Protein AF-A0A7S4LAV0-F1 (afdb_monomer)

Secondary structure (DSSP, 8-state):
---SBP--TT------SS-S-S---GGGGGSHHHHHHHHHHHHHHTTTTS-----HHHHHHHHHHHHHHHTSHHHHHHHHIIIIIS-B---HHHHHHHHHHHHTSPEEEEEE---TT----PPPTT-------EEE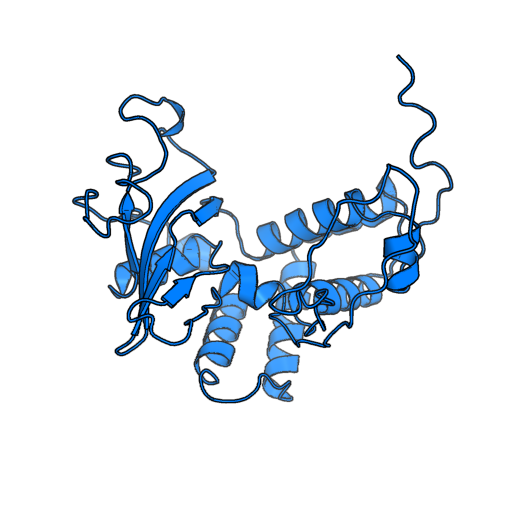EEE--HHIIIII--EE--TT-SEEEE-----HHHHHHHHHTTSEEEEEESS-TT-GGGTT-SEEEEEEEEEETTEEEEEEEEEEESS--HHHHHHHHHHHHHHH--HHHHHHTT--B--S-SSS----

Mean predicted aligned error: 10.63 Å

pLDDT: mean 78.88, std 17.06, range [34.0, 97.75]

Organism: NCBI:txid73025

Foldseek 3Di:
DQQAAFDPLPDPAFRDPDDPDPDDDCVVCPQVLNVLLVVLLVVVVVCVPHDDDDDPVNVVSLLVNLVSLCPDPLQVVLVCCLCVPQQWDDDPVRVSVVLCCQAPDFFQDWDFDDDPPDDDDDDDPPDPPDDGDTDRDRDDGNNCQAPVWDWDDDPPDQAIETRHHADDVSSVVCVVVVQKDWRHFNDHPPDPCPPPPQKTWGKMWGHDPPHIYIHSIYMYGPDDGPSNVSSVVSSVCSVPQDCVNCVVVPIHRDDPDDDDPPDD

Solvent-accessible surface area (backbone atoms only — not comparable to full-atom values): 15477 Å² total; per-residue (Å²): 85,61,67,34,48,36,62,61,78,85,56,85,59,72,56,29,95,59,64,55,70,89,77,76,72,66,78,72,57,71,46,68,54,52,48,39,50,50,53,47,53,50,59,55,66,74,40,79,88,52,82,90,74,86,46,73,69,54,50,52,48,51,50,54,37,52,52,50,30,57,72,30,69,64,26,44,53,35,51,47,45,43,34,74,70,67,31,34,80,64,56,72,69,56,45,52,52,49,50,42,52,59,32,62,38,74,41,61,51,78,46,68,60,84,58,91,90,6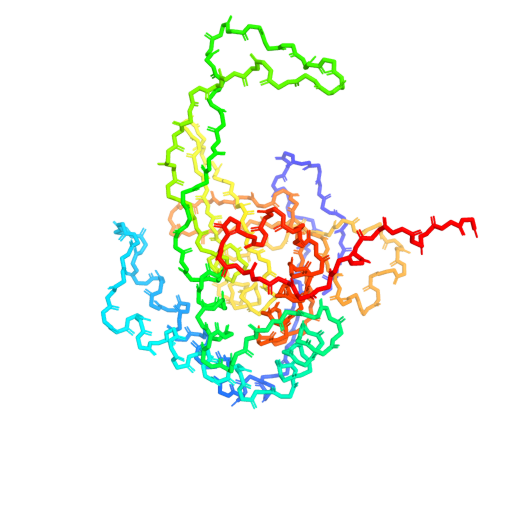4,86,84,75,85,67,63,93,92,62,84,87,78,87,54,66,65,48,80,42,77,40,76,17,46,44,41,33,36,58,68,38,41,70,49,68,59,93,90,54,84,58,26,39,45,76,40,46,38,38,46,67,52,50,49,58,34,38,78,71,66,34,33,46,54,20,17,17,72,50,59,82,85,44,70,72,62,68,84,46,54,53,49,49,32,26,34,40,40,48,59,85,96,44,43,26,41,26,68,75,36,55,33,53,51,82,76,51,70,46,47,54,54,26,54,52,51,45,55,48,63,75,68,48,45,72,68,58,28,47,75,74,74,39,65,66,74,64,99,70,86,81,84,82,87,76,133

Structure (mmCIF, N/CA/C/O backbone):
data_AF-A0A7S4LAV0-F1
#
_entry.id   AF-A0A7S4LAV0-F1
#
loop_
_atom_site.group_PDB
_atom_site.id
_atom_site.type_symbol
_atom_site.label_atom_id
_atom_site.label_alt_id
_atom_site.label_comp_id
_atom_site.label_asym_id
_atom_site.label_entity_id
_atom_site.label_seq_id
_atom_site.pdbx_PDB_ins_code
_atom_site.Cartn_x
_atom_site.Cartn_y
_atom_site.Cartn_z
_atom_site.occupancy
_atom_site.B_iso_or_equiv
_atom_site.auth_seq_id
_atom_site.auth_comp_id
_atom_site.auth_asym_id
_atom_site.auth_atom_id
_atom_site.pdbx_PDB_model_num
ATOM 1 N N . ASP A 1 1 ? -18.883 -6.096 4.060 1.00 83.06 1 ASP A N 1
ATOM 2 C CA . A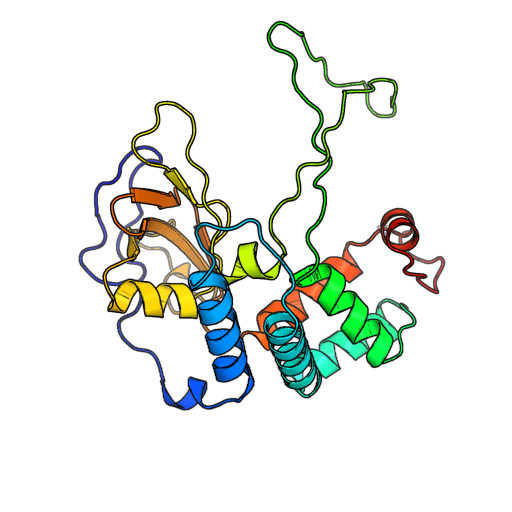SP A 1 1 ? -20.156 -5.363 4.088 1.00 83.06 1 ASP A CA 1
ATOM 3 C C . ASP A 1 1 ? -19.853 -3.908 4.394 1.00 83.06 1 ASP A C 1
ATOM 5 O O . ASP A 1 1 ? -19.156 -3.643 5.364 1.00 83.06 1 ASP A O 1
ATOM 9 N N . LEU A 1 2 ? -20.320 -2.987 3.551 1.00 84.62 2 LEU A N 1
ATOM 10 C CA . LEU A 1 2 ? -20.078 -1.548 3.712 1.00 84.62 2 LEU A CA 1
ATOM 11 C C . LEU A 1 2 ? -21.064 -0.866 4.675 1.00 84.62 2 LEU A C 1
ATOM 13 O O . LEU A 1 2 ? -20.932 0.336 4.913 1.00 84.62 2 LEU A O 1
ATOM 17 N N . GLN A 1 3 ? -22.045 -1.613 5.199 1.00 86.12 3 GLN A N 1
ATOM 18 C CA . GLN A 1 3 ? -22.884 -1.261 6.349 1.00 86.12 3 GLN A CA 1
ATOM 19 C C . GLN A 1 3 ? -23.385 0.197 6.335 1.00 86.12 3 GLN A C 1
ATOM 21 O O . GLN A 1 3 ? -23.871 0.685 5.304 1.00 86.12 3 GLN A O 1
ATOM 26 N N . ASN A 1 4 ? -23.333 0.889 7.477 1.00 84.56 4 ASN A N 1
ATOM 27 C CA . ASN A 1 4 ? -23.790 2.265 7.619 1.00 84.56 4 ASN A CA 1
ATOM 28 C C . ASN A 1 4 ? -22.683 3.275 7.263 1.00 84.56 4 ASN A C 1
ATOM 30 O O . ASN A 1 4 ? -21.491 2.962 7.349 1.00 84.56 4 ASN A O 1
ATOM 34 N N . PRO A 1 5 ? -23.072 4.500 6.866 1.00 83.06 5 PRO A N 1
ATOM 35 C CA . PRO A 1 5 ? -22.125 5.592 6.727 1.00 83.06 5 PRO A CA 1
ATOM 36 C C . PRO A 1 5 ? -21.459 5.910 8.071 1.00 83.06 5 PRO A C 1
ATOM 38 O O . PRO A 1 5 ? -22.159 6.023 9.072 1.00 83.06 5 PRO A O 1
ATOM 41 N N . ALA A 1 6 ? -20.140 6.088 8.073 1.00 82.88 6 ALA A N 1
ATOM 42 C CA . ALA A 1 6 ? -19.364 6.505 9.230 1.00 82.88 6 ALA A CA 1
ATOM 43 C C . ALA A 1 6 ? -19.849 7.864 9.761 1.00 82.88 6 ALA A C 1
ATOM 45 O O . ALA A 1 6 ? -20.208 8.738 8.959 1.00 82.88 6 ALA A O 1
ATOM 46 N N . PRO A 1 7 ? -19.787 8.076 11.087 1.00 76.94 7 PRO A N 1
ATOM 47 C CA . PRO A 1 7 ? -20.191 9.328 11.706 1.00 76.94 7 PRO A CA 1
ATOM 48 C C . PRO A 1 7 ? -19.230 10.470 11.338 1.00 76.94 7 PRO A C 1
ATOM 50 O O . PRO A 1 7 ? -18.206 10.289 10.657 1.00 76.94 7 PRO A O 1
ATOM 53 N N . ASP A 1 8 ? -19.555 11.675 11.805 1.00 77.56 8 ASP A N 1
ATOM 54 C CA . ASP A 1 8 ? -18.762 12.881 11.570 1.00 77.56 8 ASP A CA 1
ATOM 55 C C . ASP A 1 8 ? -17.279 12.694 11.913 1.00 77.56 8 ASP A C 1
ATOM 57 O O . ASP A 1 8 ? -16.882 11.824 12.695 1.00 77.56 8 ASP A O 1
ATOM 61 N N . ALA A 1 9 ? -16.420 13.513 11.302 1.00 69.06 9 ALA A N 1
ATOM 62 C CA . ALA A 1 9 ? -14.969 13.319 11.321 1.00 69.06 9 ALA A CA 1
ATOM 63 C C . ALA A 1 9 ? -14.376 13.161 12.738 1.00 69.06 9 ALA A C 1
ATOM 65 O O . ALA A 1 9 ? -13.438 12.380 12.901 1.00 69.06 9 ALA A O 1
ATOM 66 N N . ALA A 1 10 ? -14.953 13.815 13.751 1.00 67.69 10 ALA A N 1
ATOM 67 C CA . ALA A 1 10 ? -14.497 13.761 15.142 1.00 67.69 10 ALA A CA 1
ATOM 68 C C . ALA A 1 10 ? -15.022 12.562 15.963 1.00 67.69 10 ALA A C 1
ATOM 70 O O . ALA A 1 10 ? -14.407 12.212 16.962 1.00 67.69 10 ALA A O 1
ATOM 71 N N . SER A 1 11 ? -16.120 11.913 15.561 1.00 77.56 11 SER A N 1
ATOM 72 C CA . SER A 1 11 ? -16.744 10.845 16.361 1.00 77.56 11 SER A CA 1
ATOM 73 C C . SER A 1 11 ? -16.023 9.502 16.204 1.00 77.56 11 SER A C 1
ATOM 75 O O . SER A 1 11 ? -15.772 9.073 15.083 1.00 77.56 11 SER A O 1
ATOM 77 N N . MET A 1 12 ? -15.720 8.800 17.295 1.00 79.38 12 MET A N 1
ATOM 78 C CA . MET A 1 12 ? -15.239 7.406 17.250 1.00 79.38 12 MET A CA 1
ATOM 79 C C . MET A 1 12 ? -16.366 6.386 17.452 1.00 79.38 12 MET A C 1
ATOM 81 O O . MET A 1 12 ? -16.099 5.230 17.764 1.00 79.38 12 MET A O 1
ATOM 85 N N . GLU A 1 13 ? -17.618 6.821 17.312 1.00 85.25 13 GLU A N 1
ATOM 86 C CA . GLU A 1 13 ? -18.772 5.939 17.428 1.00 85.25 13 GLU A CA 1
ATOM 87 C C . GLU A 1 13 ? -18.721 4.844 16.365 1.00 85.25 13 GLU A C 1
ATOM 89 O O . GLU A 1 13 ? -18.519 5.102 15.173 1.00 85.25 13 GLU A O 1
ATOM 94 N N . ASP A 1 14 ? -18.904 3.615 16.826 1.00 86.00 14 ASP A N 1
ATOM 95 C CA . ASP A 1 14 ? -18.978 2.458 15.962 1.00 86.00 14 ASP A CA 1
ATOM 96 C C . ASP A 1 14 ? -20.412 2.272 15.463 1.00 86.00 14 ASP A C 1
ATOM 98 O O . ASP A 1 14 ? -21.312 1.857 16.195 1.00 86.00 14 ASP A O 1
ATOM 102 N N . VAL A 1 15 ? -20.624 2.618 14.195 1.00 86.25 15 VAL A N 1
ATOM 103 C CA . VAL A 1 15 ? -21.912 2.454 13.507 1.00 86.25 15 VAL A CA 1
ATOM 104 C C . VAL A 1 15 ? -21.925 1.234 12.578 1.00 86.25 15 VAL A C 1
ATOM 106 O O . VAL A 1 15 ? -22.917 1.005 11.869 1.00 86.25 15 VAL A O 1
ATOM 109 N N . ALA A 1 16 ? -20.840 0.454 12.565 1.00 84.56 16 ALA A N 1
ATOM 110 C CA . ALA A 1 16 ? -20.710 -0.792 11.830 1.00 84.56 16 ALA A CA 1
ATOM 111 C C . ALA A 1 16 ? -20.826 -1.968 12.813 1.00 84.56 16 ALA A C 1
ATOM 113 O O . ALA A 1 16 ? -19.912 -2.315 13.541 1.00 84.56 16 ALA A O 1
ATOM 114 N N . GLN A 1 17 ? -21.990 -2.613 12.831 1.00 82.44 17 GLN A N 1
ATOM 115 C CA . GLN A 1 17 ? -22.263 -3.719 13.755 1.00 82.44 17 GLN A CA 1
ATOM 116 C C . GLN A 1 17 ? -21.475 -5.004 13.446 1.00 82.44 17 GLN A C 1
ATOM 118 O O . GLN A 1 17 ? -21.470 -5.924 14.261 1.00 82.44 17 GLN A O 1
ATOM 123 N N . GLY A 1 18 ? -20.857 -5.103 12.269 1.00 85.31 18 GLY A N 1
ATOM 124 C CA . GLY A 1 18 ? -20.054 -6.252 11.857 1.00 85.31 18 GLY A CA 1
ATOM 125 C C . GLY A 1 18 ? -18.711 -5.858 11.237 1.00 85.31 18 GLY A C 1
ATOM 126 O O . GLY A 1 18 ? -18.443 -4.674 11.026 1.00 85.31 18 GLY A O 1
ATOM 127 N N . PRO A 1 19 ? -17.874 -6.844 10.880 1.00 88.38 19 PRO A N 1
ATOM 128 C CA . PRO A 1 19 ? -16.613 -6.583 10.200 1.00 88.38 19 PRO A CA 1
ATOM 129 C C . PRO A 1 19 ? -16.840 -6.082 8.768 1.00 88.38 19 PRO A C 1
ATOM 131 O O . PRO A 1 19 ? -17.865 -6.352 8.122 1.00 88.38 19 PRO A O 1
ATOM 134 N N . LEU A 1 20 ? -15.841 -5.395 8.218 1.00 89.12 20 LEU A N 1
ATOM 135 C CA . LEU A 1 20 ? -15.809 -5.064 6.800 1.00 89.12 20 LEU A CA 1
ATOM 136 C C . LEU A 1 20 ? -15.699 -6.340 5.956 1.00 89.12 20 LEU A C 1
ATOM 138 O O . LEU A 1 20 ? -16.407 -6.478 4.950 1.00 89.12 20 LEU A O 1
ATOM 142 N N . PHE A 1 21 ? -14.861 -7.292 6.366 1.00 86.56 21 PHE A N 1
ATOM 143 C CA . PHE A 1 21 ? -14.629 -8.540 5.644 1.00 86.56 21 PHE A CA 1
ATOM 144 C C . PHE A 1 21 ? -15.167 -9.754 6.408 1.00 86.56 21 PHE A C 1
ATOM 146 O O . PHE A 1 21 ? -14.682 -10.115 7.471 1.00 86.56 21 PHE A O 1
ATOM 153 N N . TYR A 1 22 ? -16.135 -10.457 5.816 1.00 83.38 22 TYR A N 1
ATOM 154 C CA . TYR A 1 22 ? -16.688 -11.689 6.405 1.00 83.38 22 TYR A CA 1
ATOM 155 C C . TYR A 1 22 ? -15.917 -12.943 5.995 1.00 83.38 22 TYR A C 1
ATOM 157 O O . TYR A 1 22 ? -15.887 -13.932 6.720 1.00 83.38 22 TYR A O 1
ATOM 165 N N . ARG A 1 23 ? -15.360 -12.939 4.782 1.00 82.00 23 ARG A N 1
ATOM 166 C CA . ARG A 1 23 ? -14.655 -14.082 4.205 1.00 82.00 23 ARG A CA 1
ATOM 167 C C . ARG A 1 23 ? -13.685 -13.622 3.134 1.00 82.00 23 ARG A C 1
ATOM 169 O O . ARG A 1 23 ? -13.998 -12.711 2.367 1.00 82.00 23 ARG A O 1
ATOM 176 N N . ILE A 1 24 ? -12.566 -14.325 3.034 1.00 82.44 24 ILE A N 1
ATOM 177 C CA . ILE A 1 24 ? -11.626 -14.214 1.921 1.00 82.44 24 ILE A CA 1
ATOM 178 C C . ILE A 1 24 ? -11.310 -15.614 1.392 1.00 82.44 24 ILE A C 1
ATOM 180 O O . ILE A 1 24 ? -11.357 -16.601 2.129 1.00 82.44 24 ILE A O 1
ATOM 184 N N . ALA A 1 25 ? -10.986 -15.716 0.108 1.00 78.25 25 ALA A N 1
ATOM 185 C CA . ALA A 1 25 ? -10.567 -16.971 -0.500 1.00 78.25 25 ALA A CA 1
ATOM 186 C C . ALA A 1 25 ? -9.074 -17.219 -0.217 1.00 78.25 25 ALA A C 1
ATOM 188 O O . ALA A 1 25 ? -8.214 -16.796 -0.982 1.00 78.25 25 ALA A O 1
ATOM 189 N N . VAL A 1 26 ? -8.763 -17.911 0.884 1.00 75.38 26 VAL A N 1
ATOM 190 C CA . VAL A 1 26 ? -7.379 -18.094 1.379 1.00 75.38 26 VAL A CA 1
ATOM 191 C C . VAL A 1 26 ? -6.458 -18.793 0.369 1.00 75.38 26 VAL A C 1
ATOM 193 O O . VAL A 1 26 ? -5.266 -18.508 0.336 1.00 75.38 26 VAL A O 1
ATOM 196 N N . HIS A 1 27 ? -6.986 -19.651 -0.512 1.00 75.12 27 HIS A N 1
ATOM 197 C CA . HIS A 1 27 ? -6.176 -20.301 -1.554 1.00 75.12 27 HIS A CA 1
ATOM 198 C C . HIS A 1 27 ? -5.515 -19.296 -2.518 1.00 75.12 27 HIS A C 1
ATOM 200 O O . HIS A 1 27 ? -4.457 -19.585 -3.067 1.00 75.12 27 HIS A O 1
ATOM 206 N N . MET A 1 28 ? -6.081 -18.093 -2.678 1.00 70.50 28 MET A N 1
ATOM 207 C CA . MET A 1 28 ? -5.487 -17.024 -3.490 1.00 70.50 28 MET A CA 1
ATOM 208 C C . MET A 1 28 ? -4.178 -16.492 -2.886 1.00 70.50 28 MET A C 1
ATOM 210 O O . MET A 1 28 ? -3.338 -15.966 -3.613 1.00 70.50 28 MET A O 1
ATOM 214 N N . LEU A 1 29 ? -3.976 -16.677 -1.576 1.00 77.69 29 LEU A N 1
ATOM 215 C CA . LEU A 1 29 ? -2.787 -16.240 -0.840 1.00 77.69 29 LEU A CA 1
ATOM 216 C C . LEU A 1 29 ? -1.598 -17.208 -0.970 1.00 77.69 29 LEU A C 1
ATOM 218 O O . LEU A 1 29 ? -0.546 -16.963 -0.391 1.00 77.69 29 LEU A O 1
ATOM 222 N N . GLN A 1 30 ? -1.732 -18.297 -1.735 1.00 79.94 30 GLN A N 1
ATOM 223 C CA . GLN A 1 30 ? -0.659 -19.281 -1.939 1.00 79.94 30 GLN A CA 1
ATOM 224 C C . GLN A 1 30 ? 0.447 -18.793 -2.887 1.00 79.94 30 GLN A C 1
ATOM 226 O O . GLN A 1 30 ? 1.483 -19.444 -3.019 1.00 79.94 30 GLN A O 1
ATOM 231 N N . ARG A 1 31 ? 0.240 -17.663 -3.574 1.00 87.12 31 ARG A N 1
ATOM 232 C CA . ARG A 1 31 ? 1.231 -17.128 -4.514 1.00 87.12 31 ARG A CA 1
ATOM 233 C C . ARG A 1 31 ? 2.463 -16.616 -3.749 1.00 87.12 31 ARG A C 1
ATOM 235 O O . ARG A 1 31 ? 2.293 -15.972 -2.712 1.00 87.12 31 ARG A O 1
ATOM 242 N N . PRO A 1 32 ? 3.688 -16.816 -4.275 1.00 91.06 32 PRO A N 1
ATOM 243 C CA . PRO A 1 32 ? 4.921 -16.384 -3.609 1.00 91.06 32 PRO A CA 1
ATOM 244 C C . PRO A 1 32 ? 4.942 -14.900 -3.230 1.00 91.06 32 PRO A C 1
ATOM 246 O O . PRO A 1 32 ? 5.488 -14.542 -2.192 1.00 91.06 32 PRO A O 1
ATOM 249 N N . THR A 1 33 ? 4.294 -14.045 -4.027 1.00 93.56 33 THR A N 1
ATOM 250 C CA . THR A 1 33 ? 4.242 -12.598 -3.786 1.00 93.56 33 THR A CA 1
ATOM 251 C C . THR A 1 33 ? 3.536 -12.236 -2.478 1.00 93.56 33 THR A C 1
ATOM 253 O O . THR A 1 33 ? 3.995 -11.332 -1.788 1.00 93.56 33 THR A O 1
ATOM 256 N N . TYR A 1 34 ? 2.485 -12.962 -2.071 1.00 91.00 34 TYR A N 1
ATOM 257 C CA . TYR A 1 34 ? 1.822 -12.742 -0.777 1.00 91.00 34 TYR A CA 1
ATOM 258 C C . TYR A 1 34 ? 2.686 -13.187 0.402 1.00 91.00 34 TYR A C 1
ATOM 260 O O . TYR A 1 34 ? 2.709 -12.515 1.433 1.00 91.00 34 TYR A O 1
ATOM 268 N N . ARG A 1 35 ? 3.404 -14.306 0.255 1.00 90.62 35 ARG A N 1
ATOM 269 C CA . ARG A 1 35 ? 4.325 -14.791 1.287 1.00 90.62 35 ARG A CA 1
ATOM 270 C C . ARG A 1 35 ? 5.449 -13.785 1.521 1.00 90.62 35 ARG A C 1
ATOM 272 O O . ARG A 1 35 ? 5.609 -13.328 2.642 1.00 90.62 35 ARG A O 1
ATOM 279 N N . LEU A 1 36 ? 6.152 -13.387 0.461 1.00 93.62 36 LEU A N 1
ATOM 280 C CA . LEU A 1 36 ? 7.270 -12.440 0.545 1.00 93.62 36 LEU A CA 1
ATOM 281 C C . LEU A 1 36 ? 6.821 -11.062 1.046 1.00 93.62 36 LEU A C 1
ATOM 283 O O . LEU A 1 36 ? 7.506 -10.439 1.850 1.00 93.62 36 LEU A O 1
ATOM 287 N N . TRP A 1 37 ? 5.631 -10.615 0.640 1.00 93.38 37 TRP A N 1
ATOM 288 C CA . TRP A 1 37 ? 5.007 -9.419 1.200 1.00 93.38 37 TRP A CA 1
ATOM 289 C C . TRP A 1 37 ? 4.752 -9.541 2.712 1.00 93.38 37 TRP A C 1
ATOM 291 O O . TRP A 1 37 ? 5.022 -8.605 3.461 1.00 93.38 37 TRP A O 1
ATOM 301 N N . THR A 1 38 ? 4.260 -10.694 3.176 1.00 87.94 38 THR A N 1
ATOM 302 C CA . THR A 1 38 ? 4.028 -10.949 4.608 1.00 87.94 38 THR A CA 1
ATOM 303 C C . THR A 1 38 ? 5.347 -10.999 5.384 1.00 87.94 38 THR A C 1
ATOM 305 O O . THR A 1 38 ? 5.434 -10.443 6.476 1.00 87.94 38 THR A O 1
ATOM 308 N N . ASP A 1 39 ? 6.382 -11.619 4.812 1.00 87.25 39 ASP A N 1
ATOM 309 C CA . ASP A 1 39 ? 7.724 -11.682 5.400 1.00 87.25 39 ASP A CA 1
ATOM 310 C C . ASP A 1 39 ? 8.315 -10.271 5.566 1.00 87.25 39 ASP A C 1
ATOM 312 O O . ASP A 1 39 ? 8.836 -9.951 6.637 1.00 87.25 39 ASP A O 1
ATOM 316 N N . LEU A 1 40 ? 8.136 -9.397 4.565 1.00 88.88 40 LEU A N 1
ATOM 317 C CA . LEU A 1 40 ? 8.476 -7.976 4.666 1.00 88.88 40 LEU A CA 1
ATOM 318 C C . LEU A 1 40 ? 7.671 -7.274 5.764 1.00 88.88 40 LEU A C 1
ATOM 320 O O . LEU A 1 40 ? 8.254 -6.633 6.630 1.00 88.88 40 LEU A O 1
ATOM 324 N N . LEU A 1 41 ? 6.342 -7.413 5.802 1.00 84.69 41 LEU A N 1
ATOM 325 C CA . LEU A 1 41 ? 5.544 -6.797 6.873 1.00 84.69 41 LEU A CA 1
ATOM 326 C C . LEU A 1 41 ? 6.041 -7.183 8.273 1.00 84.69 41 LEU A C 1
ATOM 328 O O . LEU A 1 41 ? 6.076 -6.345 9.175 1.00 84.69 41 LEU A O 1
ATOM 332 N N . ASN A 1 42 ? 6.414 -8.449 8.459 1.00 81.31 42 ASN A N 1
ATOM 333 C CA . ASN A 1 42 ? 6.918 -8.945 9.732 1.00 81.31 42 ASN A CA 1
ATOM 334 C C . ASN A 1 42 ? 8.277 -8.335 10.090 1.00 81.31 42 ASN A C 1
ATOM 336 O O . ASN A 1 42 ? 8.467 -7.965 11.249 1.00 81.31 42 ASN A O 1
ATOM 340 N N . SER A 1 43 ? 9.188 -8.170 9.125 1.00 79.44 43 SER A N 1
ATOM 341 C CA . SER A 1 43 ? 10.502 -7.574 9.392 1.00 79.44 43 SER A CA 1
ATOM 342 C C . SER A 1 43 ? 10.423 -6.091 9.754 1.00 79.44 43 SER A C 1
ATOM 344 O O . SER A 1 43 ? 11.136 -5.638 10.652 1.00 79.44 43 SER A O 1
ATOM 346 N N . TYR A 1 44 ? 9.495 -5.341 9.158 1.00 73.50 44 TYR A N 1
ATOM 347 C CA . TYR A 1 44 ? 9.212 -3.974 9.601 1.00 73.50 44 TYR A CA 1
ATOM 348 C C . TYR A 1 44 ? 8.562 -3.936 11.000 1.00 73.50 44 TYR A C 1
ATOM 350 O O . TYR A 1 44 ? 8.954 -3.133 11.845 1.00 73.50 44 TYR A O 1
ATOM 358 N N . ASN A 1 45 ? 7.615 -4.835 11.298 1.00 65.50 45 ASN A N 1
ATOM 359 C CA . ASN A 1 45 ? 6.953 -4.898 12.611 1.00 65.50 45 ASN A CA 1
ATOM 360 C C . ASN A 1 45 ? 7.872 -5.355 13.759 1.00 65.50 45 ASN A C 1
ATOM 362 O O . ASN A 1 45 ? 7.538 -5.136 14.920 1.00 65.50 45 ASN A O 1
ATOM 366 N N . SER A 1 46 ? 9.013 -5.990 13.485 1.00 56.41 46 SER A N 1
ATOM 367 C CA . SER A 1 46 ? 10.017 -6.258 14.523 1.00 56.41 46 SER A CA 1
ATOM 368 C C . SER A 1 46 ? 10.847 -5.027 14.903 1.00 56.41 46 SER A C 1
ATOM 370 O O . SER A 1 46 ? 11.519 -5.053 15.930 1.00 56.41 46 SER A O 1
ATOM 372 N N . ASN A 1 47 ? 10.782 -3.946 14.114 1.00 54.09 47 ASN A N 1
ATOM 373 C CA . ASN A 1 47 ? 11.667 -2.785 14.237 1.00 54.09 47 ASN A CA 1
ATOM 374 C C . ASN A 1 47 ? 10.963 -1.499 14.720 1.00 54.09 47 ASN A C 1
ATOM 376 O O . ASN A 1 47 ? 11.512 -0.414 14.584 1.00 54.09 47 ASN A O 1
ATOM 380 N N . VAL A 1 48 ? 9.760 -1.608 15.305 1.00 51.59 48 VAL A N 1
ATOM 381 C CA . VAL A 1 48 ? 8.844 -0.477 15.618 1.00 51.59 48 VAL A CA 1
ATOM 382 C C . VAL A 1 48 ? 9.469 0.625 16.487 1.00 51.59 48 VAL A C 1
ATOM 384 O O . VAL A 1 48 ? 8.989 1.753 16.467 1.00 51.59 48 VAL A O 1
ATOM 387 N N . ASN A 1 49 ? 10.535 0.320 17.232 1.00 45.34 49 ASN A N 1
ATOM 388 C CA . ASN A 1 49 ? 11.165 1.239 18.185 1.00 45.34 49 ASN A CA 1
ATOM 389 C C . ASN A 1 49 ? 12.587 1.679 17.789 1.00 45.34 49 ASN A C 1
ATOM 391 O O . ASN A 1 49 ? 13.264 2.309 18.601 1.00 45.34 49 ASN A O 1
ATOM 395 N N . ALA A 1 50 ? 13.066 1.335 16.589 1.00 50.66 50 ALA A N 1
ATOM 396 C CA . ALA A 1 50 ? 14.386 1.738 16.109 1.00 50.66 50 ALA A CA 1
ATOM 397 C C . ALA A 1 50 ? 14.263 2.626 14.862 1.00 50.66 50 ALA A C 1
ATOM 399 O O . ALA A 1 50 ? 13.319 2.449 14.090 1.00 50.66 50 ALA A O 1
ATOM 400 N N . PRO A 1 51 ? 15.214 3.555 14.634 1.00 57.81 51 PRO A N 1
ATOM 401 C CA . PRO A 1 51 ? 15.324 4.241 13.355 1.00 57.81 51 PRO A CA 1
ATOM 402 C C . PRO A 1 51 ? 15.355 3.211 12.225 1.00 57.81 51 PRO A C 1
ATOM 404 O O . PRO A 1 51 ? 16.079 2.209 12.297 1.00 57.81 51 PRO A O 1
ATOM 407 N N . GLU A 1 52 ? 14.536 3.450 11.208 1.00 62.47 52 GLU A N 1
ATOM 408 C CA . GLU A 1 52 ? 14.435 2.581 10.046 1.00 62.47 52 GLU A CA 1
ATOM 409 C C . GLU A 1 52 ? 15.826 2.433 9.410 1.00 62.47 52 GLU A C 1
ATOM 411 O O . GLU A 1 52 ? 16.489 3.412 9.072 1.00 62.47 52 GLU A O 1
ATOM 416 N N . SER A 1 53 ? 16.313 1.195 9.322 1.00 65.88 53 SER A N 1
ATOM 417 C CA . SER A 1 53 ? 17.655 0.894 8.823 1.00 65.88 53 SER A CA 1
ATOM 418 C C . SER A 1 53 ? 17.640 -0.322 7.907 1.00 65.88 53 SER A C 1
ATOM 420 O O . SER A 1 53 ? 16.879 -1.276 8.093 1.00 65.88 53 SER A O 1
ATOM 422 N N . TYR A 1 54 ? 18.508 -0.287 6.899 1.00 74.44 54 TYR A N 1
ATOM 423 C CA . TYR A 1 54 ? 18.675 -1.371 5.939 1.00 74.44 54 TYR A CA 1
ATOM 424 C C . TYR A 1 54 ? 19.656 -2.404 6.482 1.00 74.44 54 TYR A C 1
ATOM 426 O O . TYR A 1 54 ? 20.856 -2.341 6.213 1.00 74.44 54 TYR A O 1
ATOM 434 N N . SER A 1 55 ? 19.152 -3.364 7.256 1.00 80.88 55 SER A N 1
ATOM 435 C CA . SER A 1 55 ? 19.927 -4.571 7.540 1.00 80.88 55 SER A CA 1
ATOM 436 C C . SER A 1 55 ? 20.111 -5.393 6.260 1.00 80.88 55 SER A C 1
ATOM 438 O O . SER A 1 55 ? 19.273 -5.354 5.356 1.00 80.88 55 SER A O 1
ATOM 440 N N . GLU A 1 56 ? 21.190 -6.172 6.190 1.00 82.75 56 GLU A N 1
ATOM 441 C CA . GLU A 1 56 ? 21.466 -7.071 5.059 1.00 82.75 56 GLU A CA 1
ATOM 442 C C . GLU A 1 56 ? 20.286 -8.021 4.794 1.00 82.75 56 GLU A C 1
ATOM 444 O O . GLU A 1 56 ? 19.819 -8.146 3.665 1.00 82.75 56 GLU A O 1
ATOM 449 N N . GLN A 1 57 ? 19.708 -8.577 5.863 1.00 85.25 57 GLN A N 1
ATOM 450 C CA . GLN A 1 57 ? 18.520 -9.426 5.787 1.00 85.25 57 GLN A CA 1
ATOM 451 C C . GLN A 1 57 ? 17.305 -8.691 5.199 1.00 85.25 57 GLN A C 1
ATOM 453 O O . GLN A 1 57 ? 16.550 -9.265 4.416 1.00 85.25 57 GLN A O 1
ATOM 458 N N . LYS A 1 58 ? 17.091 -7.424 5.572 1.00 84.19 58 LYS A N 1
ATOM 459 C CA . LYS A 1 58 ? 15.970 -6.633 5.052 1.00 84.19 58 LYS A CA 1
ATOM 460 C C . LYS A 1 58 ? 16.146 -6.347 3.565 1.00 84.19 58 LYS A C 1
ATOM 462 O O . LYS A 1 58 ? 15.186 -6.466 2.809 1.00 84.19 58 LYS A O 1
ATOM 467 N N . LEU A 1 59 ? 17.365 -6.019 3.138 1.00 88.56 59 LEU A N 1
ATOM 468 C CA . LEU A 1 59 ? 17.684 -5.825 1.724 1.00 88.56 59 LEU A CA 1
ATOM 469 C C . LEU A 1 59 ? 17.454 -7.105 0.915 1.00 88.56 59 LEU A C 1
ATOM 471 O O . LEU A 1 59 ? 16.835 -7.033 -0.141 1.00 88.56 59 LEU A O 1
ATOM 475 N N . GLU A 1 60 ? 17.851 -8.270 1.431 1.00 91.69 60 GLU A N 1
ATOM 476 C CA . GLU A 1 60 ? 17.609 -9.564 0.778 1.00 91.69 60 GLU A CA 1
ATOM 477 C C . GLU A 1 60 ? 16.108 -9.882 0.643 1.00 91.69 60 GLU A C 1
ATOM 479 O O . GLU A 1 60 ? 15.649 -10.355 -0.402 1.00 91.69 60 GLU A O 1
ATOM 484 N N . GLN A 1 61 ? 15.310 -9.575 1.672 1.00 92.38 61 GLN A N 1
ATOM 485 C CA . GLN A 1 61 ? 13.853 -9.730 1.620 1.00 92.38 61 GLN A CA 1
ATOM 486 C C . GLN A 1 61 ? 13.207 -8.793 0.592 1.00 92.38 61 GLN A C 1
ATOM 488 O O . GLN A 1 61 ? 12.310 -9.215 -0.143 1.00 92.38 61 GLN A O 1
ATOM 493 N N . ILE A 1 62 ? 13.656 -7.534 0.531 1.00 93.56 62 ILE A N 1
ATOM 494 C CA . ILE A 1 62 ? 13.181 -6.557 -0.457 1.00 93.56 62 ILE A CA 1
ATOM 495 C C . ILE A 1 62 ? 13.537 -7.037 -1.864 1.00 93.56 62 ILE A C 1
ATOM 497 O O . ILE A 1 62 ? 12.675 -7.056 -2.741 1.00 93.56 62 ILE A O 1
ATOM 501 N N . ASP A 1 63 ? 14.780 -7.467 -2.067 1.00 95.06 63 ASP A N 1
ATOM 502 C CA . ASP A 1 63 ? 15.278 -7.948 -3.351 1.00 95.06 63 ASP A CA 1
ATOM 503 C C . ASP A 1 63 ? 14.482 -9.167 -3.846 1.00 95.06 63 ASP A C 1
ATOM 505 O O . ASP A 1 63 ? 13.976 -9.161 -4.973 1.00 95.06 63 ASP A O 1
ATOM 509 N N . SER A 1 64 ? 14.249 -10.138 -2.956 1.00 96.69 64 SER A N 1
ATOM 510 C CA . SER A 1 64 ? 13.437 -11.332 -3.224 1.00 96.69 64 SER A CA 1
ATOM 511 C C . SER A 1 64 ? 11.990 -10.986 -3.581 1.00 96.69 64 SER A C 1
ATOM 513 O O . SER A 1 64 ? 11.400 -11.576 -4.490 1.00 96.69 64 SER A O 1
ATOM 515 N N . PHE A 1 65 ? 11.390 -10.025 -2.871 1.00 97.00 65 PHE A N 1
ATOM 516 C CA . PHE A 1 65 ? 10.043 -9.552 -3.176 1.00 97.00 65 PHE A CA 1
ATOM 517 C C . PHE A 1 65 ? 9.986 -8.865 -4.543 1.00 97.00 65 PHE A C 1
ATOM 519 O O . PHE A 1 65 ? 9.089 -9.168 -5.334 1.00 97.00 65 PHE A O 1
ATOM 526 N N . LEU A 1 66 ? 10.948 -7.988 -4.845 1.00 97.38 66 LEU A N 1
ATOM 527 C CA . LEU A 1 66 ? 11.037 -7.300 -6.131 1.00 97.38 66 LEU A CA 1
ATOM 528 C C . LEU A 1 66 ? 11.203 -8.289 -7.296 1.00 97.38 66 LEU A C 1
ATOM 530 O O . LEU A 1 66 ? 10.505 -8.161 -8.302 1.00 97.38 66 LEU A O 1
ATOM 534 N N . ASP A 1 67 ? 12.038 -9.319 -7.151 1.00 97.62 67 ASP A N 1
ATOM 535 C CA . ASP A 1 67 ? 12.160 -10.374 -8.166 1.00 97.62 67 ASP A CA 1
ATOM 536 C C . ASP A 1 67 ? 10.851 -11.135 -8.366 1.00 97.62 67 ASP A C 1
ATOM 538 O O . ASP A 1 67 ? 10.412 -11.359 -9.499 1.00 97.62 67 ASP A O 1
ATOM 542 N N . ALA A 1 68 ? 10.179 -11.494 -7.271 1.00 97.50 68 ALA A N 1
ATOM 543 C CA . ALA A 1 68 ? 8.922 -12.222 -7.343 1.00 97.50 68 ALA A CA 1
ATOM 544 C C . ALA A 1 68 ? 7.819 -11.418 -8.041 1.00 97.50 68 ALA A C 1
ATOM 546 O O . ALA A 1 68 ? 7.058 -11.998 -8.819 1.00 97.50 68 ALA A O 1
ATOM 547 N N . ILE A 1 69 ? 7.720 -10.105 -7.794 1.00 97.62 69 ILE A N 1
ATOM 548 C CA . ILE A 1 69 ? 6.726 -9.266 -8.475 1.00 97.62 69 ILE A CA 1
ATOM 549 C C . ILE A 1 69 ? 7.102 -9.019 -9.941 1.00 97.62 69 ILE A C 1
ATOM 551 O O . ILE A 1 69 ? 6.211 -9.082 -10.788 1.00 97.62 69 ILE A O 1
ATOM 555 N N . LEU A 1 70 ? 8.386 -8.821 -10.269 1.00 97.44 70 LEU A N 1
ATOM 556 C CA . LEU A 1 70 ? 8.870 -8.653 -11.650 1.00 97.44 70 LEU A CA 1
ATOM 557 C C . LEU A 1 70 ? 8.631 -9.902 -12.503 1.00 97.44 70 LEU A C 1
ATOM 559 O O . LEU A 1 70 ? 8.351 -9.801 -13.697 1.00 97.44 70 LEU A O 1
ATOM 563 N N . ALA A 1 71 ? 8.655 -11.082 -11.885 1.00 96.75 71 ALA A N 1
ATOM 564 C CA . ALA A 1 71 ? 8.328 -12.335 -12.548 1.00 96.75 71 ALA A CA 1
ATOM 565 C C . ALA A 1 71 ? 6.830 -12.493 -12.877 1.00 96.75 71 ALA A C 1
ATOM 567 O O . ALA A 1 71 ? 6.467 -13.454 -13.557 1.00 96.75 71 ALA A O 1
ATOM 568 N N . THR A 1 72 ? 5.944 -11.600 -12.424 1.00 97.00 72 THR A N 1
ATOM 569 C CA . THR A 1 72 ? 4.499 -11.702 -12.690 1.00 97.00 72 THR A CA 1
ATOM 570 C C . THR A 1 72 ? 4.091 -11.060 -14.011 1.00 97.00 72 THR A C 1
ATOM 572 O O . THR A 1 72 ? 4.649 -10.051 -14.429 1.00 97.00 72 THR A O 1
ATOM 575 N N . GLU A 1 73 ? 3.043 -11.598 -14.639 1.00 96.06 73 GLU A N 1
ATOM 576 C CA . GLU A 1 73 ? 2.494 -11.029 -15.876 1.00 96.06 73 GLU A CA 1
ATOM 577 C C . GLU A 1 73 ? 2.023 -9.581 -15.696 1.00 96.06 73 GLU A C 1
ATOM 579 O O . GLU A 1 73 ? 2.268 -8.734 -16.546 1.00 96.06 73 GLU A O 1
ATOM 584 N N . CYS A 1 74 ? 1.420 -9.269 -14.546 1.00 95.31 74 CYS A N 1
ATOM 585 C CA . CYS A 1 74 ? 0.967 -7.916 -14.233 1.00 95.31 74 CYS A CA 1
ATOM 586 C C . CYS A 1 74 ? 2.115 -6.897 -14.277 1.00 95.31 74 CYS A C 1
ATOM 588 O O . CYS A 1 74 ? 1.957 -5.811 -14.833 1.00 95.31 74 CYS A O 1
ATOM 590 N N . MET A 1 75 ? 3.273 -7.242 -13.705 1.00 97.25 75 MET A N 1
ATOM 591 C CA . MET A 1 75 ? 4.426 -6.345 -13.701 1.00 97.25 75 MET A CA 1
ATOM 592 C C . MET A 1 75 ? 5.103 -6.272 -15.071 1.00 97.25 75 MET A C 1
ATOM 594 O O . MET A 1 75 ? 5.566 -5.202 -15.450 1.00 97.25 75 MET A O 1
ATOM 598 N N . ARG A 1 76 ? 5.108 -7.365 -15.848 1.00 97.06 76 ARG A N 1
ATOM 599 C CA . ARG A 1 76 ? 5.593 -7.339 -17.239 1.00 97.06 76 ARG A CA 1
ATOM 600 C C . ARG A 1 76 ? 4.776 -6.382 -18.097 1.00 97.06 76 ARG A C 1
ATOM 602 O O . ARG A 1 76 ? 5.357 -5.563 -18.797 1.00 97.06 76 ARG A O 1
ATOM 609 N N . VAL A 1 77 ? 3.446 -6.435 -18.000 1.00 97.75 77 VAL A N 1
ATOM 610 C CA . VAL A 1 77 ? 2.560 -5.500 -18.713 1.00 97.75 77 VAL A CA 1
ATOM 611 C C . VAL A 1 77 ? 2.856 -4.053 -18.311 1.00 97.75 77 VAL A C 1
ATOM 613 O O . VAL A 1 77 ? 2.966 -3.194 -19.183 1.00 97.75 77 VAL A O 1
ATOM 616 N N . ALA A 1 78 ? 3.042 -3.778 -17.016 1.00 97.19 78 ALA A N 1
ATOM 617 C CA . ALA A 1 78 ? 3.415 -2.445 -16.544 1.00 97.19 78 ALA A CA 1
ATOM 618 C C . ALA A 1 78 ? 4.781 -1.987 -17.082 1.00 97.19 78 ALA A C 1
ATOM 620 O O . ALA A 1 78 ? 4.893 -0.870 -17.580 1.00 97.19 78 ALA A O 1
ATOM 621 N N . TYR A 1 79 ? 5.797 -2.851 -17.033 1.00 96.69 79 TYR A N 1
ATOM 622 C CA . TYR A 1 79 ? 7.132 -2.572 -17.564 1.00 96.69 79 TYR A CA 1
ATOM 623 C C . TYR A 1 79 ? 7.098 -2.263 -19.067 1.00 96.69 79 TYR A C 1
ATOM 625 O O . TYR A 1 79 ? 7.645 -1.246 -19.492 1.00 96.69 79 TYR A O 1
ATOM 633 N N . HIS A 1 80 ? 6.398 -3.078 -19.861 1.00 95.31 80 HIS A N 1
ATOM 634 C CA . HIS A 1 80 ? 6.220 -2.843 -21.297 1.00 95.31 80 HIS A CA 1
ATOM 635 C C . HIS A 1 80 ? 5.457 -1.553 -21.578 1.00 95.31 80 HIS A C 1
ATOM 637 O O . HIS A 1 80 ? 5.844 -0.784 -22.445 1.00 95.31 80 HIS A O 1
ATOM 643 N N . TYR A 1 81 ? 4.413 -1.242 -20.812 1.00 94.69 81 TYR A N 1
ATOM 644 C CA . TYR A 1 81 ? 3.719 0.033 -20.973 1.00 94.69 81 TYR A CA 1
ATOM 645 C C . TYR A 1 81 ? 4.649 1.229 -20.703 1.00 94.69 81 TYR A C 1
ATOM 647 O O . TYR A 1 81 ? 4.715 2.166 -21.496 1.00 94.69 81 TYR A O 1
ATOM 655 N N . ILE A 1 82 ? 5.422 1.184 -19.617 1.00 92.31 82 ILE A N 1
ATOM 656 C CA . ILE A 1 82 ? 6.358 2.258 -19.252 1.00 92.31 82 ILE A CA 1
ATOM 657 C C . ILE A 1 82 ? 7.466 2.420 -20.306 1.00 92.31 82 ILE A C 1
ATOM 659 O O . ILE A 1 82 ? 7.834 3.544 -20.650 1.00 92.31 82 ILE A O 1
ATOM 663 N N . THR A 1 83 ? 7.97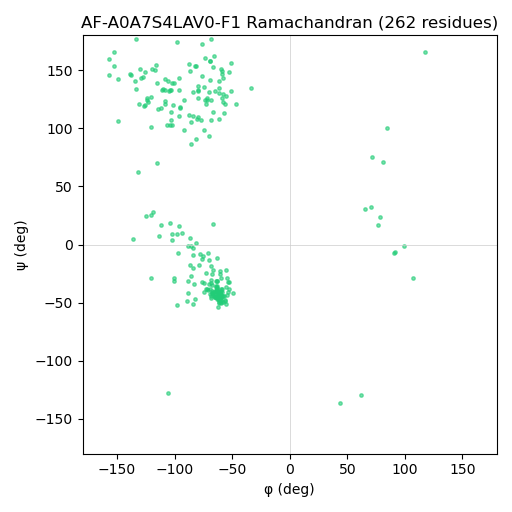9 1.318 -20.846 1.00 91.75 83 THR A N 1
ATOM 664 C CA . THR A 1 83 ? 9.091 1.354 -21.804 1.00 91.75 83 THR A CA 1
ATOM 665 C C . THR A 1 83 ? 8.633 1.616 -23.236 1.00 91.75 83 THR A C 1
ATOM 667 O O . THR A 1 83 ? 9.100 2.557 -23.878 1.00 91.75 83 THR A O 1
ATOM 670 N N . ASP A 1 84 ? 7.659 0.852 -23.719 1.00 91.44 84 ASP A N 1
ATOM 671 C CA . ASP A 1 84 ? 7.225 0.865 -25.115 1.00 91.44 84 ASP A CA 1
ATOM 672 C C . ASP A 1 84 ? 6.229 2.000 -25.411 1.00 91.44 84 ASP A C 1
ATOM 674 O O . ASP A 1 84 ? 6.239 2.561 -26.512 1.00 91.44 84 ASP A O 1
ATOM 678 N N . VAL A 1 85 ? 5.373 2.363 -24.444 1.00 88.88 85 VAL A N 1
ATOM 679 C CA . VAL A 1 85 ? 4.326 3.389 -24.631 1.00 88.88 85 VAL A CA 1
ATOM 680 C C . VAL A 1 85 ? 4.760 4.746 -24.089 1.00 88.88 85 VAL A C 1
ATOM 682 O O . VAL A 1 85 ? 4.693 5.736 -24.819 1.00 88.88 85 VAL A O 1
ATOM 685 N N . LEU A 1 86 ? 5.224 4.809 -22.836 1.00 85.50 86 LEU A N 1
ATOM 686 C CA . LEU A 1 86 ? 5.662 6.075 -22.229 1.00 85.50 86 LEU A CA 1
ATOM 687 C C . LEU A 1 86 ? 7.075 6.489 -22.686 1.00 85.50 86 LEU A C 1
ATOM 689 O O . LEU A 1 86 ? 7.435 7.662 -22.594 1.00 85.50 86 LEU A O 1
ATOM 693 N N . GLY A 1 87 ? 7.858 5.558 -23.244 1.00 85.00 87 GLY A N 1
ATOM 694 C CA . GLY A 1 87 ? 9.157 5.846 -23.856 1.00 85.00 87 GLY A CA 1
ATOM 695 C C . GLY A 1 87 ? 10.299 6.036 -22.858 1.00 85.00 87 GLY A C 1
ATOM 696 O O . GLY A 1 87 ? 11.273 6.722 -23.183 1.00 85.00 87 GLY A O 1
ATOM 697 N N . PHE A 1 88 ? 10.182 5.478 -21.651 1.00 84.75 88 PHE A N 1
ATOM 698 C CA . PHE A 1 88 ? 11.297 5.408 -20.708 1.00 84.75 88 PHE A CA 1
ATOM 699 C C . PHE A 1 88 ? 12.230 4.249 -21.067 1.00 84.75 88 PHE A C 1
ATOM 701 O O . PHE A 1 88 ? 11.778 3.143 -21.342 1.00 84.75 88 PHE A O 1
ATOM 708 N N . GLU A 1 89 ? 13.541 4.468 -21.034 1.00 86.31 89 GLU A N 1
ATOM 709 C CA . GLU A 1 89 ? 14.507 3.414 -21.354 1.00 86.31 89 GLU A CA 1
ATOM 710 C C . GLU A 1 89 ? 15.127 2.840 -20.087 1.00 86.31 89 GLU A C 1
ATOM 712 O O . GLU A 1 89 ? 16.008 3.451 -19.487 1.00 86.31 89 GLU A O 1
ATOM 717 N N . PHE A 1 90 ? 14.663 1.653 -19.698 1.00 87.75 90 PHE A N 1
ATOM 718 C CA . PHE A 1 90 ? 15.222 0.886 -18.591 1.00 87.75 90 PHE A CA 1
ATOM 719 C C . PHE A 1 90 ? 15.405 -0.567 -19.017 1.00 87.75 90 PHE A C 1
ATOM 721 O O . PHE A 1 90 ? 14.485 -1.189 -19.550 1.00 87.75 90 PHE A O 1
ATOM 728 N N . THR A 1 91 ? 16.555 -1.148 -18.716 1.00 93.31 91 THR A N 1
ATOM 729 C CA . THR A 1 91 ? 16.710 -2.598 -18.607 1.00 93.31 91 THR A CA 1
ATOM 730 C C . THR A 1 91 ? 15.899 -3.123 -17.416 1.00 93.31 91 THR A C 1
ATOM 732 O O . THR A 1 91 ? 15.514 -2.369 -16.521 1.00 93.31 91 THR A O 1
ATOM 735 N N . LEU A 1 92 ? 15.628 -4.430 -17.375 1.00 93.50 92 LEU A N 1
ATOM 736 C CA . LEU A 1 92 ? 14.898 -5.025 -16.250 1.00 93.50 92 LEU A CA 1
ATOM 737 C C . LEU A 1 92 ? 15.601 -4.800 -14.887 1.00 93.50 92 LEU A C 1
ATOM 739 O O . LEU A 1 92 ? 14.901 -4.453 -13.934 1.00 93.50 92 LEU A O 1
ATOM 743 N N . PRO A 1 93 ? 16.944 -4.912 -14.768 1.00 95.56 93 PRO A N 1
ATOM 744 C CA . PRO A 1 93 ? 17.652 -4.542 -13.540 1.00 95.56 93 PRO A CA 1
ATOM 745 C C . PRO A 1 93 ? 17.495 -3.062 -13.167 1.00 95.56 93 PRO A C 1
ATOM 747 O O . PRO A 1 93 ? 17.175 -2.759 -12.023 1.00 95.56 93 PRO A O 1
ATOM 750 N N . GLU A 1 94 ? 17.622 -2.138 -14.124 1.00 94.00 94 GLU A N 1
ATOM 751 C CA . GLU A 1 94 ? 17.420 -0.703 -13.858 1.00 94.00 94 GLU A CA 1
ATOM 752 C C . GLU A 1 94 ? 15.981 -0.411 -13.413 1.00 94.00 94 GLU A C 1
ATOM 754 O O . GLU A 1 94 ? 15.749 0.406 -12.521 1.00 94.00 94 GLU A O 1
ATOM 759 N N . PHE A 1 95 ? 14.996 -1.107 -13.990 1.00 94.56 95 PHE A N 1
ATOM 760 C CA . PHE A 1 95 ? 13.607 -0.998 -13.559 1.00 94.56 95 PHE A CA 1
ATOM 761 C C . PHE A 1 95 ? 13.410 -1.525 -12.131 1.00 94.56 95 PHE A C 1
ATOM 763 O O . PHE A 1 95 ? 12.723 -0.877 -11.340 1.00 94.56 95 PHE A O 1
ATOM 770 N N . LYS A 1 96 ? 14.064 -2.637 -11.757 1.00 96.19 96 LYS A N 1
ATOM 771 C CA . LYS A 1 96 ? 14.090 -3.141 -10.371 1.00 96.19 96 LYS A CA 1
ATOM 772 C C . LYS A 1 96 ? 14.637 -2.085 -9.408 1.00 96.19 96 LYS A C 1
ATOM 774 O O . LYS A 1 96 ? 14.025 -1.838 -8.370 1.00 96.19 96 LYS A O 1
ATOM 779 N N . GLU A 1 97 ? 15.722 -1.402 -9.768 1.00 92.38 97 GLU A N 1
ATOM 780 C CA . GLU A 1 97 ? 16.282 -0.303 -8.967 1.00 92.38 97 GLU A CA 1
ATOM 781 C C . GLU A 1 97 ? 15.325 0.893 -8.852 1.00 92.38 97 GLU A C 1
ATOM 783 O O . GLU A 1 97 ? 15.251 1.538 -7.798 1.00 92.38 97 GLU A O 1
ATOM 788 N N . LYS A 1 98 ? 14.551 1.197 -9.906 1.00 89.62 98 LYS A N 1
ATOM 789 C CA . LYS A 1 98 ? 13.518 2.245 -9.839 1.00 89.62 98 LYS A CA 1
ATOM 790 C C . LYS A 1 98 ? 12.395 1.841 -8.892 1.00 89.62 98 LYS A C 1
ATOM 792 O O . LYS A 1 98 ? 12.011 2.648 -8.048 1.00 89.62 98 LYS A O 1
ATOM 797 N N . LEU A 1 99 ? 11.932 0.590 -8.955 1.00 93.31 99 LEU A N 1
ATOM 798 C CA . LEU A 1 99 ? 10.954 0.061 -8.003 1.00 93.31 99 LEU A CA 1
ATOM 799 C C . LEU A 1 99 ? 11.490 0.114 -6.569 1.00 93.31 99 LEU A C 1
ATOM 801 O O . LEU A 1 99 ? 10.777 0.576 -5.681 1.00 93.31 99 LEU A O 1
ATOM 805 N N . PHE A 1 100 ? 12.751 -0.269 -6.344 1.00 92.06 100 PHE A N 1
ATOM 806 C CA . PHE A 1 100 ? 13.404 -0.114 -5.043 1.00 92.06 100 PHE A CA 1
ATOM 807 C C . PHE A 1 100 ? 13.369 1.344 -4.569 1.00 92.06 100 PHE A C 1
ATOM 809 O O . PHE A 1 100 ? 12.943 1.638 -3.454 1.00 92.06 100 PHE A O 1
ATOM 816 N N . THR A 1 101 ? 13.746 2.276 -5.443 1.00 86.38 101 THR A N 1
ATOM 817 C CA . THR A 1 101 ? 13.773 3.710 -5.133 1.00 86.38 101 THR A CA 1
ATOM 818 C C . THR A 1 101 ? 12.389 4.259 -4.793 1.00 86.38 101 THR A C 1
ATOM 820 O O . THR A 1 101 ? 12.249 5.060 -3.876 1.00 86.38 101 THR A O 1
ATOM 823 N N . MET A 1 102 ? 11.354 3.849 -5.517 1.00 86.38 102 MET A N 1
ATOM 824 C CA . MET A 1 102 ? 9.995 4.346 -5.301 1.00 86.38 102 MET A CA 1
ATOM 825 C C . MET A 1 102 ? 9.355 3.760 -4.041 1.00 86.38 102 MET A C 1
ATOM 827 O O . MET A 1 102 ? 8.667 4.464 -3.305 1.00 86.38 102 MET A O 1
ATOM 831 N N . TRP A 1 103 ? 9.563 2.466 -3.803 1.00 89.69 103 TRP A N 1
ATOM 832 C CA . TRP A 1 103 ? 8.808 1.726 -2.796 1.00 89.69 103 TRP A CA 1
ATOM 833 C C . TRP A 1 103 ? 9.557 1.523 -1.493 1.00 89.69 103 TRP A C 1
ATOM 835 O O . TRP A 1 103 ? 8.909 1.430 -0.459 1.00 89.69 103 TRP A O 1
ATOM 845 N N . PHE A 1 104 ? 10.883 1.458 -1.522 1.00 87.81 104 PHE A N 1
ATOM 846 C CA . PHE A 1 104 ? 11.675 1.044 -0.367 1.00 87.81 104 PHE A CA 1
ATOM 847 C C . PHE A 1 104 ? 12.664 2.099 0.096 1.00 87.81 104 PHE A C 1
ATOM 849 O O . PHE A 1 104 ? 12.917 2.150 1.290 1.00 87.81 104 PHE A O 1
ATOM 856 N N . LYS A 1 105 ? 13.173 2.962 -0.794 1.00 82.81 105 LYS A N 1
ATOM 857 C CA . LYS A 1 105 ? 14.088 4.039 -0.401 1.00 82.81 105 LYS A CA 1
ATOM 858 C C . LYS A 1 105 ? 13.382 5.053 0.505 1.00 82.81 105 LYS A C 1
ATOM 860 O O . LYS A 1 105 ? 12.307 5.549 0.174 1.00 82.81 105 LYS A O 1
ATOM 865 N N . LEU A 1 106 ? 14.037 5.391 1.611 1.00 71.94 106 LEU A N 1
ATOM 866 C CA . LEU A 1 106 ? 13.651 6.501 2.478 1.00 71.94 106 LEU A CA 1
ATOM 867 C C . LEU A 1 106 ? 13.897 7.810 1.731 1.00 71.94 106 LEU A C 1
ATOM 869 O O . LEU A 1 106 ? 15.009 8.051 1.249 1.00 71.94 106 LEU A O 1
ATOM 873 N N . HIS A 1 107 ? 12.862 8.636 1.600 1.00 59.66 107 HIS A N 1
ATOM 874 C CA . HIS A 1 107 ? 12.983 9.934 0.942 1.00 59.66 107 HIS A CA 1
ATOM 875 C C . HIS A 1 107 ? 13.009 11.044 1.994 1.00 59.66 107 HIS A C 1
ATOM 877 O O . HIS A 1 107 ? 12.126 11.075 2.854 1.00 59.66 107 HIS A O 1
ATOM 883 N N . PRO A 1 108 ? 13.948 12.000 1.906 1.00 52.78 108 PRO A N 1
ATOM 884 C CA . PRO A 1 108 ? 13.787 13.279 2.573 1.00 52.78 108 PRO A CA 1
ATOM 885 C C . PRO A 1 108 ? 12.649 14.037 1.877 1.00 52.78 108 PRO A C 1
ATOM 887 O O . PRO A 1 108 ? 12.764 14.486 0.731 1.00 52.78 108 PRO A O 1
ATOM 890 N N . LEU A 1 109 ? 11.501 14.133 2.538 1.00 42.72 109 LEU A N 1
ATOM 891 C CA . LEU A 1 109 ? 10.354 14.893 2.049 1.00 42.72 109 LEU A CA 1
ATOM 892 C C . LEU A 1 109 ? 10.621 16.367 2.378 1.00 42.72 109 LEU A C 1
ATOM 894 O O . LEU A 1 109 ? 10.594 16.772 3.535 1.00 42.72 109 LEU A O 1
ATOM 898 N N . HIS A 1 110 ? 10.921 17.157 1.346 1.00 46.09 110 HIS A N 1
ATOM 899 C CA . HIS A 1 110 ? 11.250 18.576 1.483 1.00 46.09 110 HIS A CA 1
ATOM 900 C C . HIS A 1 110 ? 9.959 19.356 1.773 1.00 46.09 110 HIS A C 1
ATOM 902 O O . HIS A 1 110 ? 9.173 19.627 0.860 1.00 46.09 110 HIS A O 1
ATOM 908 N N . PHE A 1 111 ? 9.700 19.674 3.043 1.00 42.56 111 PHE A N 1
ATOM 909 C CA . PHE A 1 111 ? 8.553 20.489 3.446 1.00 42.56 111 PHE A CA 1
ATOM 910 C C . PHE A 1 111 ? 9.006 21.906 3.823 1.00 42.56 111 PHE A C 1
ATOM 912 O O . PHE A 1 111 ? 9.939 22.052 4.616 1.00 42.56 111 PHE A O 1
ATOM 919 N N . PRO A 1 112 ? 8.345 22.960 3.312 1.00 45.59 112 PRO A N 1
ATOM 920 C CA . PRO A 1 112 ? 8.620 24.315 3.762 1.00 45.59 112 PRO A CA 1
ATOM 921 C C . PRO A 1 112 ? 8.083 24.532 5.186 1.00 45.59 112 PRO A C 1
ATOM 923 O O . PRO A 1 112 ? 6.895 24.317 5.445 1.00 45.59 112 PRO A O 1
ATOM 926 N N . ILE A 1 113 ? 8.932 24.990 6.112 1.00 45.59 113 ILE A N 1
ATOM 927 C CA . ILE A 1 113 ? 8.514 25.311 7.487 1.00 45.59 113 ILE A CA 1
ATOM 928 C C . ILE A 1 113 ? 7.636 26.572 7.488 1.00 45.59 113 ILE A C 1
ATOM 930 O O . ILE A 1 113 ? 8.018 27.614 6.950 1.00 45.59 113 ILE A O 1
ATOM 934 N N . ILE A 1 114 ? 6.487 26.514 8.168 1.00 52.16 114 ILE A N 1
ATOM 935 C CA . ILE A 1 114 ? 5.716 27.709 8.537 1.00 52.16 114 ILE A CA 1
ATOM 936 C C . ILE A 1 114 ? 6.247 28.211 9.882 1.00 52.16 114 ILE A C 1
ATOM 938 O O . ILE A 1 114 ? 6.045 27.563 10.907 1.00 52.16 114 ILE A O 1
ATOM 942 N N . VAL A 1 115 ? 6.912 29.368 9.898 1.00 49.50 115 VAL A N 1
ATOM 943 C CA . VAL A 1 115 ? 7.370 29.984 11.152 1.00 49.50 115 VAL A CA 1
ATOM 944 C C . VAL A 1 115 ? 6.157 30.581 11.886 1.00 49.50 115 VAL A C 1
ATOM 946 O O . VAL A 1 115 ? 5.445 31.407 11.301 1.00 49.50 115 VAL A O 1
ATOM 949 N N . PRO A 1 116 ? 5.882 30.209 13.153 1.00 37.88 116 PRO A N 1
ATOM 950 C CA . PRO A 1 116 ? 4.775 30.786 13.914 1.00 37.88 116 PRO A CA 1
ATOM 951 C C . PRO A 1 116 ? 4.867 32.318 13.972 1.00 37.88 116 PRO A C 1
ATOM 953 O O . PRO A 1 116 ? 5.902 32.876 14.328 1.00 37.88 116 PRO A O 1
ATOM 956 N N . GLY A 1 117 ? 3.783 33.007 13.603 1.00 50.88 117 GLY A N 1
ATOM 957 C CA . GLY A 1 117 ? 3.730 34.475 13.515 1.00 50.88 117 GLY A CA 1
ATOM 958 C C . GLY A 1 117 ? 4.077 35.057 12.138 1.00 50.88 117 GLY A C 1
ATOM 959 O O . GLY A 1 117 ? 3.882 36.252 11.916 1.00 50.88 117 GLY A O 1
ATOM 960 N N . GLN A 1 118 ? 4.521 34.235 11.183 1.00 55.75 118 GLN A N 1
ATOM 961 C CA . GLN A 1 118 ? 4.738 34.661 9.803 1.00 55.75 118 GLN A CA 1
ATOM 962 C C . GLN A 1 118 ? 3.408 34.714 9.037 1.00 55.75 118 GLN A C 1
ATOM 964 O O . GLN A 1 118 ? 2.663 33.738 8.969 1.00 55.75 118 GLN A O 1
ATOM 969 N N . THR A 1 119 ? 3.103 35.858 8.419 1.00 54.44 119 THR A N 1
ATOM 970 C CA . THR A 1 119 ? 1.977 35.957 7.478 1.00 54.44 119 THR A CA 1
ATOM 971 C C . THR A 1 119 ? 2.439 35.497 6.099 1.00 54.44 119 THR A C 1
ATOM 973 O O . THR A 1 119 ? 3.222 36.184 5.446 1.00 54.44 119 THR A O 1
ATOM 976 N N . LEU A 1 120 ? 1.951 34.341 5.646 1.00 54.03 120 LEU A N 1
ATOM 977 C CA . LEU A 1 120 ? 2.226 33.811 4.310 1.00 54.03 120 LEU A CA 1
ATOM 978 C C . LEU A 1 120 ? 1.135 34.268 3.331 1.00 54.03 120 LEU A C 1
ATOM 980 O O . LEU A 1 120 ? -0.051 34.027 3.550 1.00 54.03 120 LEU A O 1
ATOM 984 N N . GLN A 1 121 ? 1.527 34.918 2.234 1.00 58.16 121 GLN A N 1
ATOM 985 C CA . GLN A 1 121 ? 0.623 35.261 1.133 1.00 58.16 121 GLN A CA 1
ATOM 986 C C . GLN A 1 121 ? 0.953 34.417 -0.095 1.00 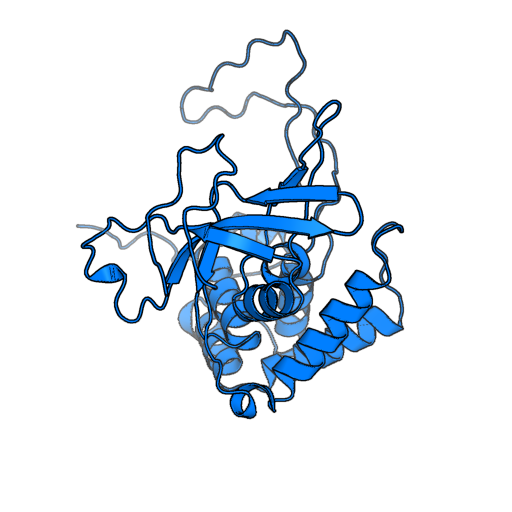58.16 121 GLN A C 1
ATOM 988 O O . GLN A 1 121 ? 2.111 34.298 -0.489 1.00 58.16 121 GLN A O 1
ATOM 993 N N . ARG A 1 122 ? -0.078 33.850 -0.729 1.00 50.84 122 ARG A N 1
ATOM 994 C CA . ARG A 1 122 ? 0.079 33.083 -1.968 1.00 50.84 122 ARG A CA 1
ATOM 995 C C . ARG A 1 122 ? 0.703 33.978 -3.055 1.00 50.84 122 ARG A C 1
ATOM 997 O O . ARG A 1 122 ? 0.124 35.032 -3.342 1.00 50.84 122 ARG A O 1
ATOM 1004 N N . PRO A 1 123 ? 1.813 33.577 -3.706 1.00 60.44 123 PRO A N 1
ATOM 1005 C CA . PRO A 1 123 ? 2.367 34.350 -4.809 1.00 60.44 123 PRO A CA 1
ATOM 1006 C C . PRO A 1 123 ? 1.349 34.502 -5.943 1.00 60.44 123 PRO A C 1
ATOM 1008 O O . PRO A 1 123 ? 0.531 33.611 -6.203 1.00 60.44 123 PRO A O 1
ATOM 1011 N N . LYS A 1 124 ? 1.428 35.617 -6.677 1.00 59.75 124 LYS A N 1
ATOM 1012 C CA . LYS A 1 124 ? 0.731 35.741 -7.966 1.00 59.75 124 LYS A CA 1
ATOM 1013 C C . LYS A 1 124 ? 1.276 34.671 -8.923 1.00 59.75 124 LYS A C 1
ATOM 1015 O O . LYS A 1 124 ? 2.474 34.399 -8.928 1.00 59.75 124 LYS A O 1
ATOM 1020 N N . LYS A 1 125 ? 0.395 34.064 -9.727 1.00 39.91 125 LYS A N 1
ATOM 1021 C CA . LYS A 1 125 ? 0.728 32.980 -10.672 1.00 39.91 125 LYS A CA 1
ATOM 1022 C C . LYS A 1 125 ? 1.992 33.332 -11.477 1.00 39.91 125 LYS A C 1
ATOM 1024 O O . LYS A 1 125 ? 2.003 34.347 -12.164 1.00 39.91 125 LYS A O 1
ATOM 1029 N N . GLY A 1 126 ? 3.032 32.499 -11.376 1.00 49.56 126 GLY A N 1
ATOM 1030 C CA . GLY A 1 126 ? 4.301 32.665 -12.100 1.00 49.56 126 GLY A CA 1
ATOM 1031 C C . GLY A 1 126 ? 5.456 33.299 -11.313 1.00 49.56 126 GLY A C 1
ATOM 1032 O O . GLY A 1 126 ? 6.545 33.413 -11.866 1.00 49.56 126 GLY A O 1
ATOM 1033 N N . ARG A 1 127 ? 5.266 33.684 -10.043 1.00 45.94 127 ARG A N 1
ATOM 1034 C CA . ARG A 1 127 ? 6.347 34.182 -9.173 1.00 45.94 127 ARG A CA 1
ATOM 1035 C C . ARG A 1 127 ? 6.923 33.062 -8.285 1.00 45.94 127 ARG A C 1
ATOM 1037 O O . ARG A 1 127 ? 6.148 32.306 -7.704 1.00 45.94 127 ARG A O 1
ATOM 1044 N N . LYS A 1 128 ? 8.259 32.953 -8.210 1.00 52.34 128 LYS A N 1
ATOM 1045 C CA . LYS A 1 128 ? 9.027 31.944 -7.435 1.00 52.34 128 LYS A CA 1
ATOM 1046 C C . LYS A 1 128 ? 9.932 32.580 -6.357 1.00 52.34 128 LYS A C 1
ATOM 1048 O O . LYS A 1 128 ? 10.983 32.050 -6.043 1.00 52.34 128 LYS A O 1
ATOM 1053 N N . ASP A 1 129 ? 9.564 33.746 -5.841 1.00 57.25 129 ASP A N 1
ATOM 1054 C CA . ASP A 1 129 ? 10.380 34.589 -4.951 1.00 57.25 129 ASP A CA 1
ATOM 1055 C C . ASP A 1 129 ? 10.270 34.246 -3.451 1.00 57.25 129 ASP A C 1
ATOM 1057 O O . ASP A 1 129 ? 10.820 34.968 -2.625 1.00 57.25 129 ASP A O 1
ATOM 1061 N N . ILE A 1 130 ? 9.564 33.171 -3.080 1.00 56.12 130 ILE A N 1
ATOM 1062 C CA . ILE A 1 130 ? 9.445 32.733 -1.682 1.00 56.12 130 ILE A CA 1
ATOM 1063 C C . ILE A 1 130 ? 10.358 31.526 -1.456 1.00 56.12 130 ILE A C 1
ATOM 1065 O O . ILE A 1 130 ? 10.033 30.422 -1.889 1.00 56.12 130 ILE A O 1
ATOM 1069 N N . GLU A 1 131 ? 11.463 31.743 -0.744 1.00 55.28 131 GLU A N 1
ATOM 1070 C CA . GLU A 1 131 ? 12.300 30.686 -0.171 1.00 55.28 131 GLU A CA 1
ATOM 1071 C C . GLU A 1 131 ? 11.872 30.464 1.286 1.00 55.28 131 GLU A C 1
ATOM 1073 O O . GLU A 1 131 ? 11.907 31.385 2.106 1.00 55.28 131 GLU A O 1
ATOM 1078 N N . LEU A 1 132 ? 11.406 29.255 1.601 1.00 56.66 132 LEU A N 1
ATOM 1079 C CA . LEU A 1 132 ? 11.102 28.829 2.967 1.00 56.66 132 LEU A CA 1
ATOM 1080 C C . LEU A 1 132 ? 12.209 27.870 3.410 1.00 56.66 132 LEU A C 1
ATOM 1082 O O . LEU A 1 132 ? 12.652 27.074 2.585 1.00 56.66 132 LEU A O 1
ATOM 1086 N N . PRO A 1 133 ? 12.673 27.930 4.670 1.00 47.59 133 PRO A N 1
ATOM 1087 C CA . PRO A 1 133 ? 13.627 26.952 5.167 1.00 47.59 133 PRO A CA 1
ATOM 1088 C C . PRO A 1 133 ? 13.027 25.548 5.039 1.00 47.59 133 PRO A C 1
ATOM 1090 O O . PRO A 1 133 ? 11.882 25.310 5.435 1.00 47.59 133 PRO A O 1
ATOM 1093 N N . GLU A 1 134 ? 13.805 24.651 4.444 1.00 46.69 134 GLU A N 1
ATOM 1094 C CA . GLU A 1 134 ? 13.456 23.255 4.197 1.00 46.69 134 GLU A CA 1
ATOM 1095 C C . GLU A 1 134 ? 14.160 22.392 5.248 1.00 46.69 134 GLU A C 1
ATOM 1097 O O . GLU A 1 134 ? 15.312 22.651 5.605 1.00 46.69 134 GLU A O 1
ATOM 1102 N N . VAL A 1 135 ? 13.468 21.383 5.771 1.00 41.50 135 VAL A N 1
ATOM 1103 C CA . VAL A 1 135 ? 14.093 20.341 6.595 1.00 41.50 135 VAL A CA 1
ATOM 1104 C C . VAL A 1 135 ? 14.055 19.050 5.804 1.00 41.50 135 VAL A C 1
ATOM 1106 O O . VAL A 1 135 ? 13.002 18.678 5.284 1.00 41.50 135 VAL A O 1
ATOM 1109 N N . ASP A 1 136 ? 15.187 18.354 5.764 1.00 40.09 136 ASP A N 1
ATOM 1110 C CA . ASP A 1 136 ? 15.226 16.951 5.379 1.00 40.09 136 ASP A CA 1
ATOM 1111 C C . ASP A 1 136 ? 14.571 16.143 6.494 1.00 40.09 136 ASP A C 1
ATOM 1113 O O . ASP A 1 136 ? 15.198 15.793 7.494 1.00 40.09 136 ASP A O 1
ATOM 1117 N N . VAL A 1 137 ? 13.275 15.889 6.355 1.00 42.25 137 VAL A N 1
ATOM 1118 C CA . VAL A 1 137 ? 12.607 14.902 7.193 1.00 42.25 137 VAL A CA 1
ATOM 1119 C C . VAL A 1 137 ? 12.578 13.606 6.403 1.00 42.25 137 VAL A C 1
ATOM 1121 O O . VAL A 1 137 ? 11.915 13.513 5.367 1.00 42.25 137 VAL A O 1
ATOM 1124 N N . GLU A 1 138 ? 13.347 12.622 6.859 1.00 50.62 138 GLU A N 1
ATOM 1125 C CA . GLU A 1 138 ? 13.265 11.257 6.350 1.00 50.62 138 GLU A CA 1
ATOM 1126 C C . GLU A 1 138 ? 11.857 10.732 6.640 1.00 50.62 138 GLU A C 1
ATOM 1128 O O . GLU A 1 138 ? 11.494 10.491 7.790 1.00 50.62 138 GLU A O 1
ATOM 1133 N N . PHE A 1 139 ? 11.034 10.599 5.603 1.00 54.62 139 PHE A N 1
ATOM 1134 C CA . PHE A 1 139 ? 9.691 10.046 5.730 1.00 54.62 139 PHE A CA 1
ATOM 1135 C C . PHE A 1 139 ? 9.557 8.736 4.946 1.00 54.62 139 PHE A C 1
ATOM 1137 O O . PHE A 1 139 ? 10.281 8.474 3.979 1.00 54.62 139 PHE A O 1
ATOM 1144 N N . CYS A 1 140 ? 8.609 7.926 5.431 1.00 57.47 140 CYS A N 1
ATOM 1145 C CA . CYS A 1 140 ? 8.262 6.567 5.023 1.00 57.47 140 CYS A CA 1
ATOM 1146 C C . CYS A 1 140 ? 8.437 6.267 3.536 1.00 57.47 140 CYS A C 1
ATOM 1148 O O . CYS A 1 140 ? 7.929 6.968 2.657 1.00 57.47 140 CYS A O 1
ATOM 1150 N N . ALA A 1 141 ? 9.038 5.111 3.276 1.00 75.88 141 ALA A N 1
ATOM 1151 C CA . ALA A 1 141 ? 9.055 4.501 1.961 1.00 75.88 141 ALA A CA 1
ATOM 1152 C C . ALA A 1 141 ? 7.619 4.212 1.468 1.00 75.88 141 ALA A C 1
ATOM 1154 O O . ALA A 1 141 ? 6.715 3.939 2.266 1.00 75.88 141 ALA A O 1
ATOM 1155 N N . GLY A 1 142 ? 7.387 4.227 0.149 1.00 86.38 142 GLY A N 1
ATOM 1156 C CA . GLY A 1 142 ? 6.057 3.980 -0.433 1.00 86.38 142 GLY A CA 1
ATOM 1157 C C . GLY A 1 142 ? 5.425 2.652 0.012 1.00 86.38 142 GLY A C 1
ATOM 1158 O O . GLY A 1 142 ? 4.203 2.544 0.135 1.00 86.38 142 GLY A O 1
ATOM 1159 N N . PHE A 1 143 ? 6.253 1.655 0.331 1.00 89.94 143 PHE A N 1
ATOM 1160 C CA . PHE A 1 143 ? 5.829 0.382 0.899 1.00 89.94 143 PHE A CA 1
ATOM 1161 C C . PHE A 1 143 ? 5.213 0.548 2.289 1.00 89.94 143 PHE A C 1
ATOM 1163 O O . PHE A 1 143 ? 4.145 -0.005 2.549 1.00 89.94 143 PHE A O 1
ATOM 1170 N N . GLU A 1 144 ? 5.833 1.332 3.169 1.00 87.06 144 GLU A N 1
ATOM 1171 C CA . GLU A 1 144 ? 5.296 1.592 4.504 1.00 87.06 144 GLU A CA 1
ATOM 1172 C C . GLU A 1 144 ? 3.974 2.347 4.428 1.00 87.06 144 GLU A C 1
ATOM 1174 O O . GLU A 1 144 ? 2.989 1.935 5.047 1.00 87.06 144 GLU A O 1
ATOM 1179 N N . HIS A 1 145 ? 3.927 3.373 3.578 1.00 87.69 145 HIS A N 1
ATOM 1180 C CA . HIS A 1 145 ? 2.732 4.182 3.388 1.00 87.69 145 HIS A CA 1
ATOM 1181 C C . HIS A 1 145 ? 1.528 3.346 2.936 1.00 87.69 145 HIS A C 1
ATOM 1183 O O . HIS A 1 145 ? 0.430 3.398 3.504 1.00 87.69 145 HIS A O 1
ATOM 1189 N N . VAL A 1 146 ? 1.729 2.514 1.915 1.00 91.56 146 VAL A N 1
ATOM 1190 C CA . VAL A 1 146 ? 0.638 1.749 1.307 1.00 91.56 146 VAL A CA 1
ATOM 1191 C C . VAL A 1 146 ? 0.318 0.479 2.098 1.00 91.56 146 VAL A C 1
ATOM 1193 O O . VAL A 1 146 ? -0.858 0.206 2.358 1.00 91.56 146 VAL A O 1
ATOM 1196 N N . PHE A 1 147 ? 1.334 -0.300 2.484 1.00 91.75 147 PHE A N 1
ATOM 1197 C CA . PHE A 1 147 ? 1.156 -1.653 3.018 1.00 91.75 147 PHE A CA 1
ATOM 1198 C C . PHE A 1 147 ? 1.235 -1.761 4.541 1.00 91.75 147 PHE A C 1
ATOM 1200 O O . PHE A 1 147 ? 0.558 -2.633 5.089 1.00 91.75 147 PHE A O 1
ATOM 1207 N N . LEU A 1 148 ? 2.023 -0.930 5.232 1.00 88.12 148 LEU A N 1
ATOM 1208 C CA . LEU A 1 148 ? 2.115 -0.993 6.696 1.00 88.12 148 LEU A CA 1
ATOM 1209 C C . LEU A 1 148 ? 1.076 -0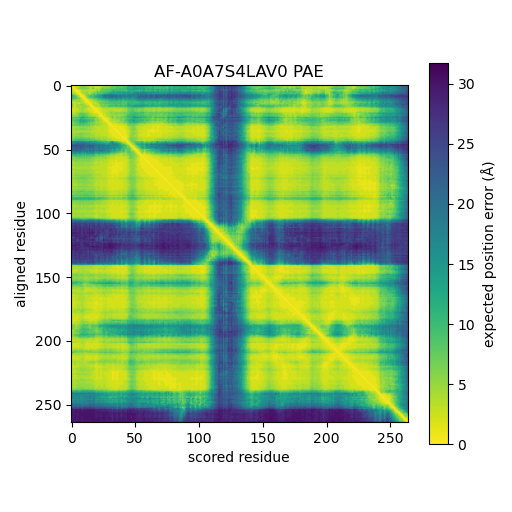.115 7.382 1.00 88.12 148 LEU A C 1
ATOM 1211 O O . LEU A 1 148 ? 0.388 -0.583 8.296 1.00 88.12 148 LEU A O 1
ATOM 1215 N N . GLY A 1 149 ? 0.976 1.133 6.929 1.00 86.06 149 GLY A N 1
ATOM 1216 C CA . GLY A 1 149 ? 0.284 2.192 7.639 1.00 86.06 149 GLY A CA 1
ATOM 1217 C C . GLY A 1 149 ? 1.182 2.840 8.679 1.00 86.06 149 GLY A C 1
ATOM 1218 O O . GLY A 1 149 ? 1.361 2.332 9.786 1.00 86.06 149 GLY A O 1
ATOM 1219 N N . GLU A 1 150 ? 1.719 3.991 8.323 1.00 84.50 150 GLU A N 1
ATOM 1220 C CA . GLU A 1 150 ? 2.428 4.889 9.211 1.00 84.50 150 GLU A CA 1
ATOM 1221 C C . GLU A 1 150 ? 1.457 5.758 10.009 1.00 84.50 150 GLU A C 1
ATOM 1223 O O . GLU A 1 150 ? 0.296 5.991 9.638 1.00 84.50 150 GLU A O 1
ATOM 1228 N N . THR A 1 151 ? 1.936 6.182 11.170 1.00 86.06 151 THR A N 1
ATOM 1229 C CA . THR A 1 151 ? 1.124 6.808 12.201 1.00 86.06 151 THR A CA 1
ATOM 1230 C C . THR A 1 151 ? 1.855 7.978 12.819 1.00 86.06 151 THR A C 1
ATOM 1232 O O . THR A 1 151 ? 3.064 7.912 13.009 1.00 86.06 151 THR A O 1
ATOM 1235 N N . GLU A 1 152 ? 1.101 8.989 13.217 1.00 83.94 152 GLU A N 1
ATOM 1236 C CA . GLU A 1 152 ? 1.613 10.191 13.863 1.00 83.94 152 GLU A CA 1
ATOM 1237 C C . GLU A 1 152 ? 0.830 10.458 15.149 1.00 83.94 152 GLU A C 1
ATOM 1239 O O . GLU A 1 152 ? -0.376 10.205 15.217 1.00 83.94 152 GLU A O 1
ATOM 1244 N N . ILE A 1 153 ? 1.512 10.947 16.180 1.00 83.50 153 ILE A N 1
ATOM 1245 C CA . ILE A 1 153 ? 0.896 11.403 17.429 1.00 83.50 153 ILE A CA 1
ATOM 1246 C C . ILE A 1 153 ? 1.400 12.819 17.654 1.00 83.50 153 ILE A C 1
ATOM 1248 O O . ILE A 1 153 ? 2.608 13.022 17.775 1.00 83.50 153 ILE A O 1
ATOM 1252 N N . HIS A 1 154 ? 0.495 13.793 17.702 1.00 82.25 154 HIS A N 1
ATOM 1253 C CA . HIS A 1 154 ? 0.879 15.157 18.043 1.00 82.25 154 HIS A CA 1
ATOM 1254 C C . HIS A 1 154 ? 0.980 15.321 19.556 1.00 82.25 154 HIS A C 1
ATOM 1256 O O . HIS A 1 154 ? 0.322 14.624 20.332 1.00 82.25 154 HIS A O 1
ATOM 1262 N N . GLU A 1 155 ? 1.801 16.273 19.984 1.00 82.69 155 GLU A N 1
ATOM 1263 C CA . GLU A 1 155 ? 1.960 16.587 21.397 1.00 82.69 155 GLU A CA 1
ATOM 1264 C C . GLU A 1 155 ? 0.611 16.975 22.025 1.00 82.69 155 GLU A C 1
ATOM 1266 O O . GLU A 1 155 ? -0.069 17.895 21.572 1.00 82.69 155 GLU A O 1
ATOM 1271 N N . GLY A 1 156 ? 0.221 16.246 23.073 1.00 82.75 156 GLY A N 1
ATOM 1272 C CA . GLY A 1 156 ? -1.052 16.439 23.772 1.00 82.75 156 GLY A CA 1
ATOM 1273 C C . GLY A 1 156 ? -2.228 15.615 23.234 1.00 82.75 156 GLY A C 1
ATOM 1274 O O . GLY A 1 156 ? -3.266 15.577 23.898 1.00 82.75 156 GLY A O 1
ATOM 1275 N N . ASP A 1 157 ? -2.081 14.914 22.105 1.00 85.50 157 ASP A N 1
ATOM 1276 C CA . ASP A 1 157 ? -3.119 14.018 21.592 1.00 85.50 157 ASP A CA 1
ATOM 1277 C C . ASP A 1 157 ? -3.108 12.674 22.334 1.00 85.50 157 ASP A C 1
ATOM 1279 O O . ASP A 1 157 ? -2.080 12.017 22.488 1.00 85.50 157 ASP A O 1
ATOM 1283 N N . THR A 1 158 ? -4.288 12.218 22.752 1.00 86.44 158 THR A N 1
ATOM 1284 C CA . THR A 1 158 ? -4.477 10.862 23.300 1.00 86.44 158 THR A CA 1
ATOM 1285 C C . THR A 1 158 ? -4.737 9.822 22.210 1.00 86.44 158 THR A C 1
ATOM 1287 O O . THR A 1 158 ? -4.585 8.624 22.445 1.00 86.44 158 THR A O 1
ATOM 1290 N N . VAL A 1 159 ? -5.122 10.271 21.011 1.00 89.50 159 VAL A N 1
ATOM 1291 C CA . VAL A 1 159 ? -5.421 9.436 19.844 1.00 89.50 159 VAL A CA 1
ATOM 1292 C C . VAL A 1 159 ? -4.578 9.918 18.673 1.00 89.50 159 VAL A C 1
ATOM 1294 O O . VAL A 1 159 ? -4.728 11.055 18.232 1.00 89.50 159 VAL A O 1
ATOM 1297 N N . GLY A 1 160 ? -3.730 9.040 18.144 1.00 90.38 160 GLY A N 1
ATOM 1298 C CA . GLY A 1 160 ? -2.909 9.347 16.980 1.00 90.38 160 GLY A CA 1
ATOM 1299 C C . GLY A 1 160 ? -3.692 9.313 15.665 1.00 90.38 160 GLY A C 1
ATOM 1300 O O . GLY A 1 160 ? -4.844 8.874 15.581 1.00 90.38 160 GLY A O 1
ATOM 1301 N N . VAL A 1 161 ? -3.037 9.741 14.594 1.00 89.56 161 VAL A N 1
ATOM 1302 C CA . VAL A 1 161 ? -3.568 9.753 13.230 1.00 89.56 161 VAL A CA 1
ATOM 1303 C C . VAL A 1 161 ? -2.880 8.674 12.401 1.00 89.56 161 VAL A C 1
ATOM 1305 O O . VAL A 1 161 ? -1.689 8.420 12.545 1.00 89.56 161 VAL A O 1
ATOM 1308 N N . ILE A 1 162 ? -3.642 8.030 11.517 1.00 90.25 162 ILE A N 1
ATOM 1309 C CA . ILE A 1 162 ? -3.114 7.081 10.529 1.00 90.25 162 ILE A CA 1
ATOM 1310 C C . ILE A 1 162 ? -2.895 7.837 9.211 1.00 90.25 162 ILE A C 1
ATOM 1312 O O . ILE A 1 162 ? -3.857 8.337 8.616 1.00 90.25 162 ILE A O 1
ATOM 1316 N N . LEU A 1 163 ? -1.657 7.925 8.730 1.00 85.94 163 LEU A N 1
ATOM 1317 C CA . LEU A 1 163 ? -1.307 8.703 7.534 1.00 85.94 163 LEU A CA 1
ATOM 1318 C C . LEU A 1 163 ? -1.438 7.875 6.247 1.00 85.94 163 LEU A C 1
ATOM 1320 O O . LEU A 1 163 ? -2.086 8.336 5.307 1.00 85.94 163 LEU A O 1
ATOM 1324 N N . GLY A 1 164 ? -0.998 6.616 6.259 1.00 88.88 164 GLY A N 1
ATOM 1325 C CA . GLY A 1 164 ? -1.164 5.657 5.164 1.00 88.88 164 GLY A CA 1
ATOM 1326 C C . GLY A 1 164 ? -2.230 4.600 5.450 1.00 88.88 164 GLY A C 1
ATOM 1327 O O . GLY A 1 164 ? -3.357 4.941 5.828 1.00 88.88 164 GLY A O 1
ATOM 1328 N N . TYR A 1 165 ? -1.866 3.322 5.305 1.00 91.88 165 TYR A N 1
ATOM 1329 C CA . TYR A 1 165 ? -2.725 2.147 5.516 1.00 91.88 165 TYR A CA 1
ATOM 1330 C C . TYR A 1 165 ? -3.770 2.010 4.396 1.00 91.88 165 TYR A C 1
ATOM 1332 O O . TYR A 1 165 ? -4.962 2.282 4.565 1.00 91.88 165 TYR A O 1
ATOM 1340 N N . HIS A 1 166 ? -3.308 1.561 3.228 1.00 92.94 166 HIS A N 1
ATOM 1341 C CA . HIS A 1 166 ? -4.090 1.539 1.990 1.00 92.94 166 HIS A CA 1
ATOM 1342 C C . HIS A 1 166 ? -4.161 0.151 1.335 1.00 92.94 166 HIS A C 1
ATOM 1344 O O . HIS A 1 166 ? -4.410 0.043 0.132 1.00 92.94 166 HIS A O 1
ATOM 1350 N N . TYR A 1 167 ? -3.992 -0.926 2.112 1.00 94.94 167 TYR A N 1
ATOM 1351 C CA . TYR A 1 167 ? -4.041 -2.288 1.585 1.00 94.94 167 TYR A CA 1
ATOM 1352 C C . TYR A 1 167 ? -5.072 -3.189 2.275 1.00 94.94 167 TYR A C 1
ATOM 1354 O O . TYR A 1 167 ? -5.042 -3.403 3.487 1.00 94.94 167 TYR A O 1
ATOM 1362 N N . TRP A 1 168 ? -5.974 -3.763 1.470 1.00 93.94 168 TRP A N 1
ATOM 1363 C CA . TRP A 1 168 ? -7.133 -4.521 1.951 1.00 93.94 168 TRP A CA 1
ATOM 1364 C C . TRP A 1 168 ? -6.765 -5.796 2.712 1.00 93.94 168 TRP A C 1
ATOM 1366 O O . TRP A 1 168 ? -7.439 -6.139 3.678 1.00 93.94 168 TRP A O 1
ATOM 1376 N N . LEU A 1 169 ? -5.709 -6.507 2.296 1.00 91.25 169 LEU A N 1
ATOM 1377 C CA . LEU A 1 169 ? -5.329 -7.756 2.952 1.00 91.25 169 LEU A CA 1
ATOM 1378 C C . LEU A 1 169 ? -4.737 -7.477 4.334 1.00 91.25 169 LEU A C 1
ATOM 1380 O O . LEU A 1 169 ? -5.050 -8.187 5.280 1.00 91.25 169 LEU A O 1
ATOM 1384 N N . LYS A 1 170 ? -3.946 -6.406 4.473 1.00 91.81 170 LYS A N 1
ATOM 1385 C CA . LYS A 1 170 ? -3.461 -5.945 5.779 1.00 91.81 170 LYS A CA 1
ATOM 1386 C C . LYS A 1 170 ? -4.625 -5.559 6.690 1.00 91.81 170 LYS A C 1
ATOM 1388 O O . LYS A 1 170 ? -4.655 -6.003 7.832 1.00 91.81 170 LYS A O 1
ATOM 1393 N N . PHE A 1 171 ? -5.604 -4.823 6.157 1.00 92.88 171 PHE A N 1
ATOM 1394 C CA . PHE A 1 171 ? -6.834 -4.497 6.881 1.00 92.88 171 PHE A CA 1
ATOM 1395 C C . PHE A 1 171 ? -7.543 -5.756 7.381 1.00 92.88 171 PHE A C 1
ATOM 1397 O O . PHE A 1 171 ? -7.836 -5.862 8.565 1.00 92.88 171 PHE A O 1
ATOM 1404 N N . PHE A 1 172 ? -7.772 -6.731 6.495 1.00 90.00 172 PHE A N 1
ATOM 1405 C CA . PHE A 1 172 ? -8.393 -8.004 6.855 1.00 90.00 172 PHE A CA 1
ATOM 1406 C C . PHE A 1 172 ? -7.622 -8.722 7.972 1.00 90.00 172 PHE A C 1
ATOM 1408 O O . PHE A 1 172 ? -8.226 -9.161 8.945 1.00 90.00 172 PHE A O 1
ATOM 1415 N N . LEU A 1 173 ? -6.296 -8.821 7.849 1.00 87.62 173 LEU A N 1
ATOM 1416 C CA . LEU A 1 173 ? -5.440 -9.489 8.830 1.00 87.62 173 LEU A CA 1
ATOM 1417 C C . LEU A 1 173 ? -5.465 -8.800 10.202 1.00 87.62 173 LEU A C 1
ATOM 1419 O O . LEU A 1 173 ? -5.466 -9.479 11.227 1.00 87.62 173 LEU A O 1
ATOM 1423 N N . ASP A 1 174 ? -5.498 -7.470 10.250 1.00 89.75 174 ASP A N 1
ATOM 1424 C CA . ASP A 1 174 ? -5.604 -6.756 11.524 1.00 89.75 174 ASP A CA 1
ATOM 1425 C C . ASP A 1 174 ? -7.025 -6.794 12.106 1.00 89.75 174 ASP A C 1
ATOM 1427 O O . ASP A 1 174 ? -7.172 -6.827 13.329 1.00 89.75 174 ASP A O 1
ATOM 1431 N N . GLU A 1 175 ? -8.058 -6.819 11.259 1.00 89.44 175 GLU A N 1
ATOM 1432 C CA . GLU A 1 175 ? -9.465 -6.933 11.664 1.00 89.44 175 GLU A CA 1
ATOM 1433 C C . GLU A 1 175 ? -9.736 -8.294 12.324 1.00 89.44 175 GLU A C 1
ATOM 1435 O O . GLU A 1 175 ? -10.305 -8.341 13.413 1.00 89.44 175 GLU A O 1
ATOM 1440 N N . ILE A 1 176 ? -9.242 -9.404 11.754 1.00 84.94 176 ILE A N 1
ATOM 1441 C CA . ILE A 1 176 ? -9.415 -10.740 12.364 1.00 84.94 176 ILE A CA 1
ATOM 1442 C C . ILE A 1 176 ? -8.647 -10.910 13.682 1.00 84.94 176 ILE A C 1
ATOM 1444 O O . ILE A 1 176 ? -9.033 -11.727 14.513 1.00 84.94 176 ILE A O 1
ATOM 1448 N N . VAL A 1 177 ? -7.561 -10.154 13.878 1.00 85.94 177 VAL A N 1
ATOM 1449 C CA . VAL A 1 177 ? -6.798 -10.130 15.140 1.00 85.94 177 VAL A CA 1
ATOM 1450 C C . VAL A 1 177 ? -7.431 -9.162 16.153 1.00 85.94 177 VAL A C 1
ATOM 1452 O O . VAL A 1 177 ? -7.039 -9.146 17.316 1.00 85.94 177 VAL A O 1
ATOM 1455 N N . GLY A 1 178 ? -8.424 -8.366 15.743 1.00 85.81 178 GLY A N 1
ATOM 1456 C CA . GLY A 1 178 ? -9.100 -7.393 16.601 1.00 85.81 178 GLY A CA 1
ATOM 1457 C C . GLY A 1 178 ? -8.292 -6.120 16.863 1.00 85.81 178 GLY A C 1
ATOM 1458 O O . GLY A 1 178 ? -8.600 -5.389 17.798 1.00 85.81 178 GLY A O 1
ATOM 1459 N N . ARG A 1 179 ? -7.256 -5.844 16.056 1.00 89.38 179 ARG A N 1
ATOM 1460 C CA . ARG A 1 179 ? -6.464 -4.602 16.143 1.00 89.38 179 ARG A CA 1
ATOM 1461 C C . ARG A 1 179 ? -7.084 -3.462 15.350 1.00 89.38 179 ARG A C 1
ATOM 1463 O O . ARG A 1 179 ? -6.855 -2.303 15.676 1.00 89.38 179 ARG A O 1
ATOM 1470 N N . VAL A 1 180 ? -7.842 -3.771 14.304 1.00 92.69 180 VAL A N 1
ATOM 1471 C CA . VAL A 1 180 ? -8.576 -2.775 13.521 1.00 92.69 1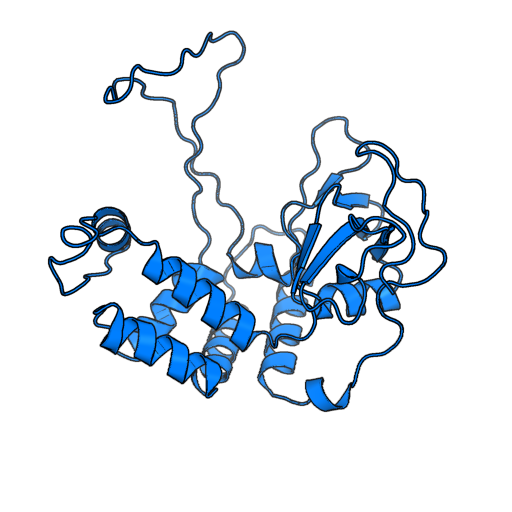80 VAL A CA 1
ATOM 1472 C C . VAL A 1 180 ? -10.062 -2.894 13.805 1.00 92.69 180 VAL A C 1
ATOM 1474 O O . VAL A 1 180 ? -10.614 -3.990 13.749 1.00 92.69 180 VAL A O 1
ATOM 1477 N N . ASN A 1 181 ? -10.699 -1.751 14.059 1.00 92.31 181 ASN A N 1
ATOM 1478 C CA . ASN A 1 181 ? -12.148 -1.646 14.116 1.00 92.31 181 ASN A CA 1
ATOM 1479 C C . ASN A 1 181 ? -12.671 -0.761 12.979 1.00 92.31 181 ASN A C 1
ATOM 1481 O O . ASN A 1 181 ? -12.371 0.436 12.918 1.00 92.31 181 ASN A O 1
ATOM 1485 N N . TYR A 1 182 ? -13.453 -1.349 12.080 1.00 92.81 182 TYR A N 1
ATOM 1486 C CA . TYR A 1 182 ? -14.145 -0.640 11.012 1.00 92.81 182 TYR A CA 1
ATOM 1487 C C . TYR A 1 182 ? -15.311 0.166 11.593 1.00 92.81 182 TYR A C 1
ATOM 1489 O O . TYR A 1 182 ? -16.219 -0.406 12.163 1.00 92.81 182 TYR A O 1
ATOM 1497 N N . LEU A 1 183 ? -15.320 1.489 11.407 1.00 91.75 183 LEU A N 1
ATOM 1498 C CA . LEU A 1 183 ? -16.321 2.389 12.004 1.00 91.75 183 LEU A CA 1
ATOM 1499 C C . LEU A 1 183 ? -17.400 2.842 11.008 1.00 91.75 183 LEU A C 1
ATOM 1501 O O . LEU A 1 183 ? -18.148 3.775 11.285 1.00 91.75 183 LEU A O 1
ATOM 1505 N N . GLY A 1 184 ? -17.451 2.257 9.811 1.00 89.81 184 GLY A N 1
ATOM 1506 C CA . GLY A 1 184 ? -18.423 2.609 8.772 1.00 89.81 184 GLY A CA 1
ATOM 1507 C C . GLY A 1 184 ? -17.805 3.156 7.484 1.00 89.81 184 GLY A C 1
ATOM 1508 O O . GLY A 1 184 ? -16.621 3.500 7.397 1.00 89.81 184 GLY A O 1
ATOM 1509 N N . SER A 1 185 ? -18.619 3.199 6.429 1.00 89.19 185 SER A N 1
ATOM 1510 C CA . SER A 1 185 ? -18.183 3.613 5.090 1.00 89.19 185 SER A CA 1
ATOM 1511 C C . SER A 1 185 ? -18.518 5.070 4.785 1.00 89.19 185 SER A C 1
ATOM 1513 O O . SER A 1 185 ? -19.214 5.739 5.534 1.00 89.19 185 SER A O 1
ATOM 1515 N N . ARG A 1 186 ? -18.063 5.597 3.652 1.00 84.81 186 ARG A N 1
ATOM 1516 C CA . ARG A 1 186 ? -18.532 6.899 3.143 1.00 84.81 186 ARG A CA 1
ATOM 1517 C C . ARG A 1 186 ? -19.626 6.775 2.084 1.00 84.81 186 ARG A C 1
ATOM 1519 O O . ARG A 1 186 ? -20.033 7.768 1.492 1.00 84.81 186 ARG A O 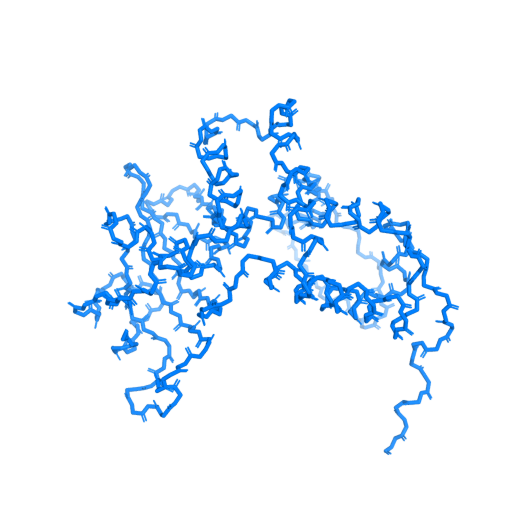1
ATOM 1526 N N . TYR A 1 187 ? -20.163 5.574 1.881 1.00 82.94 187 TYR A N 1
ATOM 1527 C CA . TYR A 1 187 ? -21.260 5.355 0.946 1.00 82.94 187 TYR A CA 1
ATOM 1528 C C . TYR A 1 187 ? -22.604 5.664 1.597 1.00 82.94 187 TYR A C 1
ATOM 1530 O O . TYR A 1 187 ? -22.939 5.119 2.651 1.00 82.94 187 TYR A O 1
ATOM 1538 N N . HIS A 1 188 ? -23.431 6.453 0.909 1.00 79.38 188 HIS A N 1
ATOM 1539 C CA . HIS A 1 188 ? -24.824 6.661 1.302 1.00 79.38 188 HIS A CA 1
ATOM 1540 C C . HIS A 1 188 ? -25.556 5.332 1.496 1.00 79.38 188 HIS A C 1
ATOM 1542 O O . HIS A 1 188 ? -25.275 4.346 0.808 1.00 79.38 188 HIS A O 1
ATOM 1548 N N . ARG A 1 189 ? -26.521 5.311 2.427 1.00 72.56 189 ARG A N 1
ATOM 1549 C CA . ARG A 1 189 ? -27.202 4.085 2.873 1.00 72.56 189 ARG A CA 1
ATOM 1550 C C . ARG A 1 189 ? -27.709 3.227 1.709 1.00 72.56 189 ARG A C 1
ATOM 1552 O O . ARG A 1 189 ? -27.452 2.030 1.717 1.00 72.56 189 ARG A O 1
ATOM 1559 N N . ASN A 1 190 ? -28.272 3.875 0.687 1.00 77.31 190 ASN A N 1
ATOM 1560 C CA . ASN A 1 190 ? -28.896 3.251 -0.484 1.00 77.31 190 ASN A CA 1
ATOM 1561 C C . ASN A 1 190 ? -28.028 3.314 -1.756 1.00 77.31 190 ASN A C 1
ATOM 1563 O O . ASN A 1 190 ? -28.548 3.211 -2.863 1.00 77.31 190 ASN A O 1
ATOM 1567 N N . SER A 1 191 ? -26.719 3.548 -1.633 1.00 78.06 191 SER A N 1
ATOM 1568 C CA . SER A 1 191 ? -25.854 3.646 -2.810 1.00 78.06 191 SER A CA 1
ATOM 1569 C C . SER A 1 191 ? -25.640 2.279 -3.457 1.00 78.06 191 SER A C 1
ATOM 1571 O O . SER A 1 191 ? -25.107 1.366 -2.825 1.00 78.06 191 SER A O 1
ATOM 1573 N N . HIS A 1 192 ? -25.964 2.166 -4.748 1.00 76.00 192 HIS A N 1
ATOM 1574 C CA . HIS A 1 192 ? -25.625 0.990 -5.557 1.00 76.00 192 HIS A CA 1
ATOM 1575 C C . HIS A 1 192 ? -24.114 0.748 -5.640 1.00 76.00 192 HIS A C 1
ATOM 1577 O O . HIS A 1 192 ? -23.700 -0.394 -5.814 1.00 76.00 192 HIS A O 1
ATOM 1583 N N . ALA A 1 193 ? -23.289 1.780 -5.419 1.00 73.88 193 ALA A N 1
ATOM 1584 C CA . ALA A 1 193 ? -21.835 1.642 -5.359 1.00 73.88 193 ALA A CA 1
ATOM 1585 C C . ALA A 1 193 ? -21.359 0.742 -4.203 1.00 73.88 193 ALA A C 1
ATOM 1587 O O . ALA A 1 193 ? -20.196 0.362 -4.184 1.00 73.88 193 ALA A O 1
ATOM 1588 N N . LYS A 1 194 ? -22.240 0.375 -3.255 1.00 72.62 194 LYS A N 1
ATOM 1589 C CA . LYS A 1 194 ? -21.929 -0.609 -2.208 1.00 72.62 194 LYS A CA 1
ATOM 1590 C C . LYS A 1 194 ? -21.863 -2.049 -2.720 1.00 72.62 194 LYS A C 1
ATOM 1592 O O . LYS A 1 194 ? -21.238 -2.894 -2.080 1.00 72.62 194 LYS A O 1
ATOM 1597 N N . LEU A 1 195 ? -22.538 -2.354 -3.826 1.00 69.50 195 LEU A N 1
ATOM 1598 C CA . LEU A 1 195 ? -22.635 -3.715 -4.341 1.00 69.50 195 LEU A CA 1
ATOM 1599 C C . LEU A 1 195 ? -21.354 -4.069 -5.097 1.00 69.50 195 LEU A C 1
ATOM 1601 O O . LEU A 1 195 ? -21.098 -3.543 -6.173 1.00 69.50 195 LEU A O 1
ATOM 1605 N N . GLY A 1 196 ? -20.549 -4.964 -4.517 1.00 69.50 196 GLY A N 1
ATOM 1606 C CA . GLY A 1 196 ? -19.321 -5.452 -5.151 1.00 69.50 196 GLY A CA 1
ATOM 1607 C C . GLY A 1 196 ? -18.243 -4.380 -5.332 1.00 69.50 196 GLY A C 1
ATOM 1608 O O . GLY A 1 196 ? -17.489 -4.455 -6.295 1.00 69.50 196 GLY A O 1
ATOM 1609 N N . ALA A 1 197 ? -18.189 -3.383 -4.441 1.00 77.31 197 ALA A N 1
ATOM 1610 C CA . ALA A 1 197 ? -17.278 -2.247 -4.549 1.00 77.31 197 ALA A CA 1
ATOM 1611 C C . ALA A 1 197 ? -15.799 -2.705 -4.623 1.00 77.31 197 ALA A C 1
ATOM 1613 O O . ALA A 1 197 ? -15.280 -3.221 -3.629 1.00 77.31 197 ALA A O 1
ATOM 1614 N N . PRO A 1 198 ? -15.095 -2.507 -5.758 1.00 84.44 198 PRO A N 1
ATOM 1615 C CA . PRO A 1 198 ? -13.676 -2.861 -5.895 1.00 84.44 198 PRO A CA 1
ATOM 1616 C C . PRO A 1 198 ? -12.753 -1.830 -5.232 1.00 84.44 198 PRO A C 1
ATOM 1618 O O . PRO A 1 198 ? -11.547 -2.030 -5.136 1.00 84.44 198 PRO A O 1
ATOM 1621 N N . PHE A 1 199 ? -13.324 -0.717 -4.786 1.00 89.06 199 PHE A N 1
ATOM 1622 C CA . PHE A 1 199 ? -12.690 0.360 -4.052 1.00 89.06 199 PHE A CA 1
ATOM 1623 C C . PHE A 1 199 ? -13.612 0.720 -2.899 1.00 89.06 199 PHE A C 1
ATOM 1625 O O . PHE A 1 199 ? -14.830 0.734 -3.079 1.00 89.06 199 PHE A O 1
ATOM 1632 N N . VAL A 1 200 ? -13.042 1.000 -1.734 1.00 90.62 200 VAL A N 1
ATOM 1633 C CA . VAL A 1 200 ? -13.800 1.372 -0.544 1.00 90.62 200 VAL A CA 1
ATOM 1634 C C . VAL A 1 200 ? -13.264 2.665 0.033 1.00 90.62 200 VAL A C 1
ATOM 1636 O O . VAL A 1 200 ? -12.060 2.901 0.035 1.00 90.62 200 VAL A O 1
ATOM 1639 N N . GLU A 1 201 ? -14.170 3.482 0.557 1.00 90.69 201 GLU A N 1
ATOM 1640 C CA . GLU A 1 201 ? -13.846 4.636 1.383 1.00 90.69 201 GLU A CA 1
ATOM 1641 C C . GLU A 1 201 ? -14.501 4.461 2.754 1.00 90.69 201 GLU A C 1
ATOM 1643 O O . GLU A 1 201 ? -15.703 4.184 2.861 1.00 90.69 201 GLU A O 1
ATOM 1648 N N . LEU A 1 202 ? -13.699 4.581 3.808 1.00 91.44 202 LEU A N 1
ATOM 1649 C CA . LEU A 1 202 ? -14.067 4.149 5.146 1.00 91.44 202 LEU A CA 1
ATOM 1650 C C . LEU A 1 202 ? -13.361 4.922 6.254 1.00 91.44 202 LEU A C 1
ATOM 1652 O O . LEU A 1 202 ? -12.385 5.643 6.036 1.00 91.44 202 LEU A O 1
ATOM 1656 N N . LYS A 1 203 ? -13.899 4.763 7.459 1.00 92.94 203 LYS A N 1
ATOM 1657 C CA . LYS A 1 203 ? -13.322 5.228 8.714 1.00 92.94 203 LYS A CA 1
ATOM 1658 C C . LYS A 1 203 ? -12.988 4.011 9.563 1.00 92.94 203 LYS A C 1
ATOM 1660 O O . LYS A 1 203 ? -13.777 3.069 9.605 1.00 92.94 203 LYS A O 1
ATOM 1665 N N . PHE A 1 204 ? -11.844 4.019 10.232 1.00 94.12 204 PHE A N 1
ATOM 1666 C CA . PHE A 1 204 ? -11.474 2.925 11.124 1.00 94.12 204 PHE A CA 1
ATOM 1667 C C . PHE A 1 204 ? -10.544 3.384 12.238 1.00 94.12 204 PHE A C 1
ATOM 1669 O O . PHE A 1 204 ? -9.804 4.364 12.094 1.00 94.12 204 PHE A O 1
ATOM 1676 N N . ARG A 1 205 ? -10.608 2.648 13.344 1.00 94.31 205 ARG A N 1
ATOM 1677 C CA . ARG A 1 205 ? -9.675 2.715 14.463 1.00 94.31 205 ARG A CA 1
ATOM 1678 C C . ARG A 1 205 ? -8.625 1.624 14.294 1.00 94.31 205 ARG A C 1
ATOM 1680 O O . ARG A 1 205 ? -8.954 0.530 13.839 1.00 94.31 205 ARG A O 1
ATOM 1687 N N . TRP A 1 206 ? -7.391 1.915 14.671 1.00 93.44 206 TRP A N 1
ATOM 1688 C CA . TRP A 1 206 ? -6.315 0.937 14.743 1.00 93.44 206 TRP A CA 1
ATOM 1689 C C . TRP A 1 206 ? -5.619 1.046 16.092 1.00 93.44 206 TRP A C 1
ATOM 1691 O O . TRP A 1 206 ? -5.103 2.106 16.441 1.00 93.44 206 TRP A O 1
ATOM 1701 N N . ASP A 1 207 ? -5.613 -0.048 16.837 1.00 91.19 207 ASP A N 1
ATOM 1702 C CA . ASP A 1 207 ? -4.993 -0.147 18.149 1.00 91.19 207 ASP A CA 1
ATOM 1703 C C . ASP A 1 207 ? -3.636 -0.867 18.010 1.00 91.19 207 ASP A C 1
ATOM 1705 O O . ASP A 1 207 ? -3.553 -2.002 17.521 1.00 91.19 207 ASP A O 1
ATOM 1709 N N . LYS A 1 208 ? -2.549 -0.188 18.401 1.00 86.06 208 LYS A N 1
ATOM 1710 C CA . LYS A 1 208 ? -1.170 -0.709 18.387 1.00 86.06 208 LYS A CA 1
ATOM 1711 C C . LYS A 1 208 ? -0.611 -0.670 19.809 1.00 86.06 208 LYS A C 1
ATOM 1713 O O . LYS A 1 208 ? -0.168 0.375 20.279 1.00 86.06 208 LYS A O 1
ATOM 1718 N N . GLY A 1 209 ? -0.607 -1.822 20.478 1.00 84.38 209 GLY A N 1
ATOM 1719 C CA . GLY A 1 209 ? -0.271 -1.879 21.902 1.00 84.38 209 GLY A CA 1
ATOM 1720 C C . GLY A 1 209 ? -1.279 -1.060 22.706 1.00 84.38 209 GLY A C 1
ATOM 1721 O O . GLY A 1 209 ? -2.480 -1.207 22.497 1.00 84.38 209 GLY A O 1
ATOM 1722 N N . ASP A 1 210 ? -0.785 -0.166 23.558 1.00 85.56 210 ASP A N 1
ATOM 1723 C CA . ASP A 1 210 ? -1.626 0.700 24.395 1.00 85.56 210 ASP A CA 1
ATOM 1724 C C . ASP A 1 210 ? -2.073 1.992 23.686 1.00 85.56 210 ASP A C 1
ATOM 1726 O O . ASP A 1 210 ? -2.796 2.803 24.264 1.00 85.56 210 ASP A O 1
ATOM 1730 N N . GLN A 1 211 ? -1.650 2.202 22.434 1.00 88.69 211 GLN A N 1
ATOM 1731 C CA . GLN A 1 211 ? -1.945 3.411 21.676 1.00 88.69 211 GLN A CA 1
ATOM 1732 C C . GLN A 1 211 ? -3.049 3.180 20.642 1.00 88.69 211 GLN A C 1
ATOM 1734 O O . GLN A 1 211 ? -2.993 2.254 19.828 1.00 88.69 211 GLN A O 1
ATOM 1739 N N . THR A 1 212 ? -4.013 4.099 20.614 1.00 92.75 212 THR A N 1
ATOM 1740 C CA . THR A 1 212 ? -5.087 4.133 19.618 1.00 92.75 212 THR A CA 1
ATOM 1741 C C . THR A 1 212 ? -4.796 5.168 18.538 1.00 92.75 212 THR A C 1
ATOM 1743 O O . THR A 1 212 ? -4.368 6.289 18.832 1.00 92.75 212 THR A O 1
ATOM 1746 N N . PHE A 1 213 ? -5.094 4.803 17.290 1.00 92.81 213 PHE A N 1
ATOM 1747 C CA . PHE A 1 213 ? -5.006 5.660 16.113 1.00 92.81 213 PHE A CA 1
ATOM 1748 C C . PHE A 1 213 ? -6.328 5.689 15.343 1.00 92.81 213 PHE A C 1
ATOM 1750 O O . PHE A 1 213 ? -7.055 4.694 15.282 1.00 92.81 213 PHE A O 1
ATOM 1757 N N . LEU A 1 214 ? -6.632 6.821 14.706 1.00 93.44 214 LEU A N 1
ATOM 1758 C CA . LEU A 1 214 ? -7.854 7.011 13.928 1.00 93.44 214 LEU A CA 1
ATOM 1759 C C . LEU A 1 214 ? -7.550 7.408 12.479 1.00 93.44 214 LEU A C 1
ATOM 1761 O O . LEU A 1 214 ? -6.978 8.466 12.205 1.00 93.44 214 LEU A O 1
ATOM 1765 N N . LYS A 1 215 ? -8.050 6.617 11.523 1.00 92.25 215 LYS A N 1
ATOM 1766 C CA . LYS A 1 215 ? -8.157 7.029 10.119 1.00 92.25 215 LYS A CA 1
ATOM 1767 C C . LYS A 1 215 ? -9.529 7.657 9.898 1.00 92.25 215 LYS A C 1
ATOM 1769 O O . LYS A 1 215 ? -10.521 6.959 9.690 1.00 92.25 215 LYS A O 1
ATOM 1774 N N . LYS A 1 216 ? -9.605 8.992 9.912 1.00 90.88 216 LYS A N 1
ATOM 1775 C CA . LYS A 1 216 ? -10.868 9.731 9.672 1.00 90.88 216 LYS A CA 1
ATOM 1776 C C . LYS A 1 216 ? -11.434 9.502 8.264 1.00 90.88 216 LYS A C 1
ATOM 1778 O O . LYS A 1 216 ? -12.655 9.553 8.065 1.00 90.88 216 LYS A O 1
ATOM 1783 N N . ARG A 1 217 ? -10.532 9.290 7.303 1.00 88.81 217 ARG A N 1
ATOM 1784 C CA . ARG A 1 217 ? -10.816 9.007 5.897 1.00 88.81 217 ARG A CA 1
ATOM 1785 C C . ARG A 1 217 ? -9.704 8.126 5.333 1.00 88.81 217 ARG A C 1
ATOM 1787 O O . ARG A 1 217 ? -8.588 8.593 5.141 1.00 88.81 217 ARG A O 1
ATOM 1794 N N . GLY A 1 218 ? -10.003 6.853 5.121 1.00 88.94 218 GLY A N 1
ATOM 1795 C CA . GLY A 1 218 ? -9.127 5.894 4.460 1.00 88.94 218 GLY A CA 1
ATOM 1796 C C . GLY A 1 218 ? -9.798 5.341 3.219 1.00 88.94 218 GLY A C 1
ATOM 1797 O O . GLY A 1 218 ? -11.025 5.262 3.150 1.00 88.94 218 GLY A O 1
ATOM 1798 N N . SER A 1 219 ? -8.994 4.958 2.239 1.00 91.06 219 SER A N 1
ATOM 1799 C CA . SER A 1 219 ? -9.513 4.333 1.036 1.00 91.06 219 SER A CA 1
ATOM 1800 C C . SER A 1 219 ? -8.531 3.353 0.438 1.00 91.06 219 SER A C 1
ATOM 1802 O O . SER A 1 219 ? -7.334 3.624 0.428 1.00 91.06 219 SER A O 1
ATOM 1804 N N . PHE A 1 220 ? -9.027 2.243 -0.088 1.00 94.38 220 PHE A N 1
ATOM 1805 C CA . PHE A 1 220 ? -8.187 1.250 -0.746 1.00 94.38 220 PHE A CA 1
ATOM 1806 C C . PHE A 1 220 ? -8.980 0.398 -1.730 1.00 94.38 220 PHE A C 1
ATOM 1808 O O . PHE A 1 220 ? -10.205 0.285 -1.642 1.00 94.38 220 PHE A O 1
ATOM 1815 N N . PHE A 1 221 ? -8.266 -0.220 -2.668 1.00 93.56 221 PHE A N 1
ATOM 1816 C CA . PHE A 1 221 ? -8.833 -1.243 -3.538 1.00 93.56 221 PHE A CA 1
ATOM 1817 C C . PHE A 1 221 ? -8.995 -2.567 -2.792 1.00 93.56 221 PHE A C 1
ATOM 1819 O O . PHE A 1 221 ? -8.144 -2.933 -1.982 1.00 93.56 221 PHE A O 1
ATOM 1826 N N . VAL A 1 222 ? -10.055 -3.308 -3.107 1.00 91.19 222 VAL A N 1
ATOM 1827 C CA . VAL A 1 222 ? -10.369 -4.616 -2.524 1.00 91.19 222 VAL A CA 1
ATOM 1828 C C . VAL A 1 222 ? -10.138 -5.710 -3.555 1.00 91.19 222 VAL A C 1
ATOM 1830 O O . VAL A 1 222 ? -10.760 -5.711 -4.615 1.00 91.19 222 VAL A O 1
ATOM 1833 N N . GLY A 1 223 ? -9.252 -6.654 -3.234 1.00 89.62 223 GLY A N 1
ATOM 1834 C CA . GLY A 1 223 ? -8.940 -7.799 -4.091 1.00 89.62 223 GLY A CA 1
ATOM 1835 C C . GLY A 1 223 ? -7.576 -7.774 -4.794 1.00 89.62 223 GLY A C 1
ATOM 1836 O O . GLY A 1 223 ? -7.034 -8.861 -4.997 1.00 89.62 223 GLY A O 1
ATOM 1837 N N . PRO A 1 224 ? -6.958 -6.619 -5.125 1.00 92.94 224 PRO A N 1
ATOM 1838 C CA . PRO A 1 224 ? -5.651 -6.629 -5.769 1.00 92.94 224 PRO A CA 1
ATOM 1839 C C . PRO A 1 224 ? -4.545 -7.344 -4.992 1.00 92.94 224 PRO A C 1
ATOM 1841 O O . PRO A 1 224 ? -4.444 -7.259 -3.763 1.00 92.94 224 PRO A O 1
ATOM 1844 N N . SER A 1 225 ? -3.672 -8.016 -5.733 1.00 94.56 225 SER A N 1
ATOM 1845 C CA . SER A 1 225 ? -2.431 -8.591 -5.223 1.00 94.56 225 SER A CA 1
ATOM 1846 C C . SER A 1 225 ? -1.379 -7.507 -4.947 1.00 94.56 225 SER A C 1
ATOM 1848 O O . SER A 1 225 ? -1.508 -6.391 -5.465 1.00 94.56 225 SER A O 1
ATOM 1850 N N . PRO A 1 226 ? -0.346 -7.788 -4.128 1.00 95.25 226 PRO A N 1
ATOM 1851 C CA . PRO A 1 226 ? 0.691 -6.799 -3.846 1.00 95.25 226 PRO A CA 1
ATOM 1852 C C . PRO A 1 226 ? 1.408 -6.359 -5.129 1.00 95.25 226 PRO A C 1
ATOM 1854 O O . PRO A 1 226 ? 1.609 -5.164 -5.325 1.00 95.25 226 PRO A O 1
ATOM 1857 N N . GLU A 1 227 ? 1.691 -7.277 -6.060 1.00 96.19 227 GLU A N 1
ATOM 1858 C CA . GLU A 1 227 ? 2.310 -6.920 -7.341 1.00 96.19 227 GLU A CA 1
ATOM 1859 C C . GLU A 1 227 ? 1.429 -6.021 -8.219 1.00 96.19 227 GLU A C 1
ATOM 1861 O O . GLU A 1 227 ? 1.968 -5.182 -8.933 1.00 96.19 227 GLU A O 1
ATOM 1866 N N . TYR A 1 228 ? 0.094 -6.144 -8.152 1.00 95.81 228 TYR A N 1
ATOM 1867 C CA . TYR A 1 228 ? -0.802 -5.257 -8.898 1.00 95.81 228 TYR A CA 1
ATOM 1868 C C . TYR A 1 228 ? -0.745 -3.839 -8.344 1.00 95.81 228 TYR A C 1
ATOM 1870 O O . TYR A 1 228 ? -0.673 -2.888 -9.113 1.00 95.81 228 TYR A O 1
ATOM 1878 N N . ILE A 1 229 ? -0.772 -3.690 -7.015 1.00 96.00 229 ILE A N 1
ATOM 1879 C CA . ILE A 1 229 ? -0.679 -2.373 -6.375 1.00 96.00 229 ILE A CA 1
ATOM 1880 C C . ILE A 1 229 ? 0.641 -1.705 -6.752 1.00 96.00 229 ILE A C 1
ATOM 1882 O O . ILE A 1 229 ? 0.627 -0.549 -7.172 1.00 96.00 229 ILE A O 1
ATOM 1886 N N . VAL A 1 230 ? 1.750 -2.451 -6.684 1.00 96.31 230 VAL A N 1
ATOM 1887 C CA . VAL A 1 230 ? 3.062 -1.943 -7.095 1.00 96.31 230 VAL A CA 1
ATOM 1888 C C . VAL A 1 230 ? 3.060 -1.566 -8.578 1.00 96.31 230 VAL A C 1
ATOM 1890 O O . VAL A 1 230 ? 3.463 -0.461 -8.920 1.00 96.31 230 VAL A O 1
ATOM 1893 N N . ALA A 1 231 ? 2.552 -2.430 -9.459 1.00 97.12 231 ALA A N 1
ATOM 1894 C CA . ALA A 1 231 ? 2.501 -2.178 -10.898 1.00 97.12 231 ALA A CA 1
ATOM 1895 C C . ALA A 1 231 ? 1.656 -0.941 -11.252 1.00 97.12 231 ALA A C 1
ATOM 1897 O O . ALA A 1 231 ? 2.120 -0.063 -11.976 1.00 97.12 231 ALA A O 1
ATOM 1898 N N . ALA A 1 232 ? 0.437 -0.846 -10.717 1.00 94.94 232 ALA A N 1
ATOM 1899 C CA . ALA A 1 232 ? -0.495 0.238 -11.014 1.00 94.94 232 ALA A CA 1
ATOM 1900 C C . ALA A 1 232 ? 0.022 1.595 -10.524 1.00 94.94 232 ALA A C 1
ATOM 1902 O O . ALA A 1 232 ? -0.037 2.578 -11.262 1.00 94.94 232 ALA A O 1
ATOM 1903 N N . ALA A 1 233 ? 0.561 1.655 -9.303 1.00 91.88 233 ALA A N 1
ATOM 1904 C CA . ALA A 1 233 ? 1.141 2.891 -8.791 1.00 91.88 233 ALA A CA 1
ATOM 1905 C C . ALA A 1 233 ? 2.444 3.255 -9.519 1.00 91.88 233 ALA A C 1
ATOM 1907 O O . ALA A 1 233 ? 2.658 4.437 -9.778 1.00 91.88 233 ALA A O 1
ATOM 1908 N N . SER A 1 234 ? 3.255 2.279 -9.946 1.00 92.12 234 SER A N 1
ATOM 1909 C CA . SER A 1 234 ? 4.417 2.554 -10.798 1.00 92.12 234 SER A CA 1
ATOM 1910 C C . SER A 1 234 ? 4.014 3.164 -12.140 1.00 92.12 234 SER A C 1
ATOM 1912 O O . SER A 1 234 ? 4.561 4.193 -12.522 1.00 92.12 234 SER A O 1
ATOM 1914 N N . VAL A 1 235 ? 3.014 2.600 -12.824 1.00 92.94 235 VAL A N 1
ATOM 1915 C CA . VAL A 1 235 ? 2.493 3.167 -14.081 1.00 92.94 235 VAL A CA 1
ATOM 1916 C C . VAL A 1 235 ? 1.968 4.586 -13.870 1.00 92.94 235 VAL A C 1
ATOM 1918 O O . VAL A 1 235 ? 2.389 5.491 -14.584 1.00 92.94 235 VAL A O 1
ATOM 1921 N N . ALA A 1 236 ? 1.111 4.799 -12.865 1.00 87.62 236 ALA A N 1
ATOM 1922 C CA . ALA A 1 236 ? 0.544 6.118 -12.578 1.00 87.62 236 ALA A CA 1
ATOM 1923 C C . ALA A 1 236 ? 1.632 7.162 -12.289 1.00 87.62 236 ALA A C 1
ATOM 1925 O O . ALA A 1 236 ? 1.542 8.318 -12.705 1.00 87.62 236 ALA A O 1
ATOM 1926 N N . PHE A 1 237 ? 2.682 6.751 -11.588 1.00 85.75 237 PHE A N 1
ATOM 1927 C CA . PHE A 1 237 ? 3.806 7.607 -11.274 1.00 85.75 237 PHE A CA 1
ATOM 1928 C C . PHE A 1 237 ? 4.630 7.973 -12.522 1.00 85.75 237 PHE A C 1
ATOM 1930 O O . PHE A 1 237 ? 4.912 9.151 -12.734 1.00 85.75 237 PHE A O 1
ATOM 1937 N N . PHE A 1 238 ? 4.965 7.016 -13.395 1.00 83.62 238 PHE A N 1
ATOM 1938 C CA . PHE A 1 238 ? 5.684 7.316 -14.643 1.00 83.62 238 PHE A CA 1
ATOM 1939 C C . PHE A 1 238 ? 4.832 8.107 -15.642 1.00 83.62 238 PHE A C 1
ATOM 1941 O O . PHE A 1 238 ? 5.356 8.962 -16.347 1.00 83.62 238 PHE A O 1
ATOM 1948 N N . GLU A 1 239 ? 3.519 7.885 -15.669 1.00 82.56 239 GLU A N 1
ATOM 1949 C CA . GLU A 1 239 ? 2.589 8.635 -16.521 1.00 82.56 239 GLU A CA 1
ATOM 1950 C C . GLU A 1 239 ? 2.448 10.104 -16.091 1.00 82.56 239 GLU A C 1
ATOM 1952 O O . GLU A 1 239 ? 2.227 10.983 -16.924 1.00 82.56 239 GLU A O 1
ATOM 1957 N N . THR A 1 240 ? 2.595 10.378 -14.792 1.00 76.31 240 THR A N 1
ATOM 1958 C CA . THR A 1 240 ? 2.512 11.733 -14.220 1.00 76.31 240 THR A CA 1
ATOM 1959 C C . THR A 1 240 ? 3.873 12.397 -14.013 1.00 76.31 240 THR A C 1
ATOM 1961 O O . THR A 1 240 ? 3.927 13.587 -13.696 1.00 76.31 240 THR A O 1
ATOM 1964 N N . SER A 1 241 ? 4.969 11.663 -14.220 1.00 71.81 241 SER A N 1
ATOM 1965 C CA . SER A 1 241 ? 6.326 12.195 -14.122 1.00 71.81 241 SER A CA 1
ATOM 1966 C C . SER A 1 241 ? 6.570 13.206 -15.238 1.00 71.81 241 SER A C 1
ATOM 1968 O O . SER A 1 241 ? 6.609 12.855 -16.417 1.00 71.81 241 SER A O 1
ATOM 1970 N N . THR A 1 242 ? 6.752 14.476 -14.872 1.00 66.19 242 THR A N 1
ATOM 1971 C CA . THR A 1 242 ? 7.189 15.488 -15.839 1.00 66.19 242 THR A CA 1
ATOM 1972 C C . THR A 1 242 ? 8.640 15.217 -16.252 1.00 66.19 242 THR A C 1
ATOM 1974 O O . THR A 1 242 ? 9.373 14.582 -15.487 1.00 66.19 242 THR A O 1
ATOM 1977 N N . PRO A 1 243 ? 9.098 15.704 -17.419 1.00 64.88 243 PRO A N 1
ATOM 1978 C CA . PRO A 1 243 ? 10.498 15.577 -17.819 1.00 64.88 243 PRO A CA 1
ATOM 1979 C C . PRO A 1 243 ? 11.476 16.089 -16.753 1.00 64.88 243 PRO A C 1
ATOM 1981 O O . PRO A 1 243 ? 12.484 15.441 -16.494 1.00 64.88 243 PRO A O 1
ATOM 1984 N N . GLU A 1 244 ? 11.143 17.187 -16.068 1.00 61.81 244 GLU A N 1
ATOM 1985 C CA . GLU A 1 244 ? 11.974 17.765 -15.004 1.00 61.81 244 GLU A CA 1
ATOM 1986 C C . GLU A 1 244 ? 12.021 16.872 -13.757 1.00 61.81 244 GLU A C 1
ATOM 1988 O O . GLU A 1 244 ? 13.063 16.749 -13.112 1.00 61.81 244 GLU A O 1
ATOM 1993 N N . LEU A 1 245 ? 10.893 16.243 -13.400 1.00 64.00 245 LEU A N 1
ATOM 1994 C CA . LEU A 1 245 ? 10.838 15.306 -12.280 1.00 64.00 245 LEU A CA 1
ATOM 1995 C C . LEU A 1 245 ? 11.613 14.028 -12.611 1.00 64.00 245 LEU A C 1
ATOM 1997 O O . LEU A 1 245 ? 12.375 13.543 -11.780 1.00 64.00 245 LEU A O 1
ATOM 2001 N N . ALA A 1 246 ? 11.453 13.518 -13.833 1.00 64.06 246 ALA A N 1
ATOM 2002 C CA . ALA A 1 246 ? 12.193 12.367 -14.324 1.00 64.06 246 ALA A CA 1
ATOM 2003 C C . ALA A 1 246 ? 13.706 12.640 -14.297 1.00 64.06 246 ALA A C 1
ATOM 2005 O O . ALA A 1 246 ? 14.449 11.873 -13.685 1.00 64.06 246 ALA A O 1
ATOM 2006 N N . GLU A 1 247 ? 14.157 13.775 -14.838 1.00 64.12 247 GLU A N 1
ATOM 2007 C CA . GLU A 1 247 ? 15.569 14.173 -14.838 1.00 64.12 247 GLU A CA 1
ATOM 2008 C C . GLU A 1 247 ? 16.129 14.325 -13.413 1.00 64.12 247 GLU A C 1
ATOM 2010 O O . GLU A 1 247 ? 17.214 13.813 -13.130 1.00 64.12 247 GLU A O 1
ATOM 2015 N N . LYS A 1 248 ? 15.365 14.917 -12.477 1.00 65.00 248 LYS A N 1
ATOM 2016 C CA . LYS A 1 248 ? 15.750 15.034 -11.054 1.00 65.00 248 LYS A CA 1
ATOM 2017 C C . LYS A 1 248 ? 16.070 13.679 -10.413 1.00 65.00 248 LYS A C 1
ATOM 2019 O O . LYS A 1 248 ? 16.969 13.599 -9.578 1.00 65.00 248 LYS A O 1
ATOM 2024 N N . TYR A 1 249 ? 15.351 12.621 -10.784 1.00 64.00 249 TYR A N 1
ATOM 2025 C CA . TYR A 1 249 ? 15.586 11.262 -10.281 1.00 64.00 249 TYR A CA 1
ATOM 2026 C C . TYR A 1 249 ? 16.512 10.424 -11.185 1.00 64.00 249 TYR A C 1
ATOM 2028 O O . TYR A 1 249 ? 16.679 9.220 -10.958 1.00 64.00 249 TYR A O 1
ATOM 2036 N N . GLY A 1 250 ? 17.148 11.046 -12.186 1.00 64.69 250 GLY A N 1
ATOM 2037 C CA . GLY A 1 250 ? 18.051 10.386 -13.130 1.00 64.69 250 GLY A CA 1
ATOM 2038 C C . GLY A 1 250 ? 17.328 9.453 -14.104 1.00 64.69 250 GLY A C 1
ATOM 2039 O O . GLY A 1 250 ? 17.853 8.397 -14.458 1.00 64.69 250 GLY A O 1
ATOM 2040 N N . TRP A 1 251 ? 16.089 9.776 -14.473 1.00 73.50 251 TRP A N 1
ATOM 2041 C CA . TRP A 1 251 ? 15.273 9.025 -15.425 1.00 73.50 251 TRP A CA 1
ATOM 2042 C C . TRP A 1 251 ? 15.168 9.819 -16.716 1.00 73.50 251 TRP A C 1
ATOM 2044 O O . TRP A 1 251 ? 14.743 10.970 -16.714 1.00 73.50 251 TRP A O 1
ATOM 2054 N N . VAL A 1 252 ? 15.565 9.205 -17.826 1.00 60.62 252 VAL A N 1
ATOM 2055 C CA . VAL A 1 252 ? 15.635 9.887 -19.119 1.00 60.62 252 VAL A CA 1
ATOM 2056 C C . VAL A 1 252 ? 14.484 9.393 -20.003 1.00 60.62 252 VAL A C 1
ATOM 2058 O O . VAL A 1 252 ? 14.555 8.274 -20.514 1.00 60.62 252 VAL A O 1
ATOM 2061 N N . PRO A 1 253 ? 13.401 10.174 -20.180 1.00 58.47 253 PRO A N 1
ATOM 2062 C CA . PRO A 1 253 ? 12.371 9.869 -21.170 1.00 58.47 253 PRO A CA 1
ATOM 2063 C C . PRO A 1 253 ? 12.893 10.183 -22.581 1.00 58.47 253 PRO A C 1
ATOM 2065 O O . PRO A 1 253 ? 13.481 11.240 -22.811 1.00 58.47 253 PRO A O 1
ATOM 2068 N N . LYS A 1 254 ? 12.669 9.295 -23.560 1.00 55.97 254 LYS A N 1
ATOM 2069 C CA . LYS A 1 254 ? 13.255 9.453 -24.905 1.00 55.97 254 LYS A CA 1
ATOM 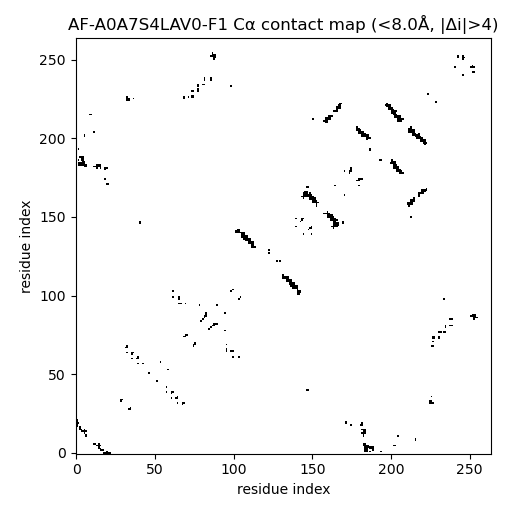2070 C C . LYS A 1 254 ? 12.435 10.282 -25.901 1.00 55.97 254 LYS A C 1
ATOM 2072 O O . LYS A 1 254 ? 12.876 10.449 -27.037 1.00 55.97 254 LYS A O 1
ATOM 2077 N N . ARG A 1 255 ? 11.248 10.799 -25.553 1.00 49.41 255 ARG A N 1
ATOM 2078 C CA . ARG A 1 255 ? 10.395 11.536 -26.513 1.00 49.41 255 ARG A CA 1
ATOM 2079 C C . ARG A 1 255 ? 10.028 12.944 -26.056 1.00 49.41 255 ARG A C 1
ATOM 2081 O O . ARG A 1 255 ? 9.385 13.138 -25.032 1.00 49.41 255 ARG A O 1
ATOM 2088 N N . SER A 1 256 ? 10.330 13.906 -26.929 1.00 43.88 256 SER A N 1
ATOM 2089 C CA . SER A 1 256 ? 9.996 15.336 -26.869 1.00 43.88 256 SER A CA 1
ATOM 2090 C C . SER A 1 256 ? 8.498 15.670 -26.987 1.00 43.88 256 SER A C 1
ATOM 2092 O O . SER A 1 256 ? 8.164 16.797 -27.339 1.00 43.88 256 SER A O 1
ATOM 2094 N N . ASN A 1 257 ? 7.584 14.718 -26.771 1.00 42.00 257 ASN A N 1
ATOM 2095 C CA . ASN A 1 257 ? 6.181 14.844 -27.196 1.00 42.00 257 ASN A CA 1
ATOM 2096 C C . ASN A 1 257 ? 5.160 14.752 -26.051 1.00 42.00 257 ASN A C 1
ATOM 2098 O O . ASN A 1 257 ? 3.994 14.438 -26.292 1.00 42.00 257 ASN A O 1
ATOM 2102 N N . TYR A 1 258 ? 5.543 15.074 -24.814 1.00 44.25 258 TYR A N 1
ATOM 2103 C CA . TYR A 1 258 ? 4.533 15.421 -23.818 1.00 44.25 258 TYR A CA 1
ATOM 2104 C C . TYR A 1 258 ? 4.042 16.855 -24.074 1.00 44.25 258 TYR A C 1
ATOM 2106 O O . TYR A 1 258 ? 4.722 17.832 -23.779 1.00 44.25 258 TYR A O 1
ATOM 2114 N N . VAL A 1 259 ? 2.810 16.933 -24.592 1.00 42.62 259 VAL A N 1
ATOM 2115 C CA . VAL A 1 259 ? 1.929 18.114 -24.683 1.00 42.62 259 VAL A CA 1
ATOM 2116 C C . VAL A 1 259 ? 2.187 19.091 -25.846 1.00 42.62 259 VAL A C 1
ATOM 2118 O O . VAL A 1 259 ? 2.518 20.251 -25.633 1.00 42.62 259 VAL A O 1
ATOM 2121 N N . THR A 1 260 ? 1.870 18.685 -27.081 1.00 36.62 260 THR A N 1
ATOM 2122 C CA . THR A 1 260 ? 1.395 19.633 -28.124 1.00 36.62 260 THR A CA 1
ATOM 2123 C C . THR A 1 260 ? 0.201 19.155 -28.958 1.00 36.62 260 THR A C 1
ATOM 2125 O O . THR A 1 260 ? -0.262 19.905 -29.810 1.00 36.62 260 THR A O 1
ATOM 2128 N N . GLU A 1 261 ? -0.403 17.997 -28.672 1.00 36.22 261 GLU A N 1
ATOM 2129 C CA . GLU A 1 261 ? -1.656 17.578 -29.326 1.00 36.22 261 GLU A CA 1
ATOM 2130 C C . GLU A 1 261 ? -2.702 17.093 -28.311 1.00 36.22 261 GLU A C 1
ATOM 2132 O O . GLU A 1 261 ? -3.160 15.957 -28.302 1.00 36.22 261 GLU A O 1
ATOM 2137 N N . ARG A 1 262 ? -3.115 18.007 -27.430 1.00 40.00 262 ARG A N 1
ATOM 2138 C CA . ARG A 1 262 ? -4.523 18.088 -27.017 1.00 40.00 262 ARG A CA 1
ATOM 2139 C C . ARG A 1 262 ? -5.055 19.436 -27.493 1.00 40.00 262 ARG A C 1
ATOM 2141 O O . ARG A 1 262 ? -5.240 20.350 -26.697 1.00 40.00 262 ARG A O 1
ATOM 2148 N N . ASN A 1 263 ? -5.212 19.570 -28.809 1.00 34.00 263 ASN A N 1
ATOM 2149 C CA . ASN A 1 263 ? -5.937 20.676 -29.421 1.00 34.00 263 ASN A CA 1
ATOM 2150 C C . ASN A 1 263 ? -7.319 20.173 -29.859 1.00 34.00 263 ASN A C 1
ATOM 2152 O O . ASN A 1 263 ? -7.395 19.374 -30.787 1.00 34.00 263 ASN A O 1
ATOM 2156 N N . VAL A 1 264 ? -8.336 20.731 -29.187 1.00 35.84 264 VAL A N 1
ATOM 2157 C CA . VAL A 1 264 ? -9.770 20.845 -29.535 1.00 35.84 264 VAL A CA 1
ATOM 2158 C C . VAL A 1 264 ? -10.596 19.560 -29.569 1.00 35.84 264 VAL A C 1
ATOM 2160 O O . VAL A 1 264 ? -10.448 18.751 -30.504 1.00 35.84 264 VAL A O 1
#

InterPro domains:
  IPR018998 EndoU ribonuclease, C-terminal [PF09412] (10-107)
  IPR018998 EndoU ribonuclease, C-terminal [PF09412] (140-241)
  IPR018998 EndoU ribonuclease, C-terminal [PS51959] (1-264)
  IPR018998 EndoU ribonuclease, C-terminal [cd21159] (1-238)
  IPR037227 Endoribonuclease EndoU-like [SSF142877] (8-107)
  IPR037227 Endoribonuclease EndoU-like [SSF142877] (139-243)
  IPR039787 Poly(U)-specific endoribonuclease [PTHR12439] (12-240)

Radius of gyration: 20.85 Å; Cα contacts (8 Å, |Δi|>4): 350; chains: 1; bounding box: 50×56×54 Å

Sequence (264 aa):
DLQNPAPDAASMEDVAQGPLFYRIAVHMLQRPTYRLWTDLLNSYNSNVNAPESYSEQKLEQIDSFLDAILATECMRVAYHYITDVLGFEFTLPEFKEKLFTMWFKLHPLHFPIIVPGQTLQRPKKGRKDIELPEVDVEFCAGFEHVFLGETEIHEGDTVGVILGYHYWLKFFLDEIVGRVNYLGSRYHRNSHAKLGAPFVELKFRWDKGDQTFLKKRGSFFVGPSPEYIVAAASVAFFETSTPELAEKYGWVPKRSNYVTERNV

Nearest PDB structures (foldseek):
  9ftw-assembly1_A  TM=7.979E-01  e=3.413E-13  Homo sapiens
  2c1w-assembly1_A  TM=8.116E-01  e=1.429E-12  Xenopus laevis
  2c1w-assembly3_C  TM=7.929E-01  e=2.221E-11  Xenopus laevis
  2c1w-assembly2_B  TM=7.974E-01  e=2.275E-10  Xenopus laevis